Protein AF-A0A957RPP8-F1 (afdb_monomer)

pLDDT: mean 84.73, std 16.54, range [26.05, 98.12]

Secondary structure (DSSP, 8-state):
---------------B-TTSPPS--SSPPPPPSSPPPHHHHHHHHHHHHHHHHHHHHSS--EES-TTSTT-SSSEEETTEEEEEEEEETT--GGG-EEE---PPPPHHHHHHHHHS-HHHHHHHHHHHHHHHHHHHHHHHHHHHHTSTT-PPPEEEEEEEEE-TTSSEEEEEEEES--SEEEHHHHSSTTTEEEEEE--TTPSP-

Sequence (205 aa):
STPGPAGDTNTGEGSADSDVPRVWSGEEHQQPDKVPSKQLVGELGENLVRQIMTDLVGEKFRTLNDGRSNAPIDLFGDHMAIEVKAGLASNRHDSRKWRATIGEPGKAEKELLAQMTPEEKLKHNDWKREEILRRKADLADQLSAHTPDGKPVEQVTVGLIFKPDLTAVDVYVIDGYHLTLRWSQYATDEHYLDTYKVDPQWPKN

Solvent-accessible surface area (backbone atoms only — not comparable to full-atom values): 12009 Å² total; per-residue (Å²): 134,87,82,86,84,92,79,88,78,88,70,90,71,67,49,80,41,93,85,52,75,72,58,74,83,88,64,78,44,75,74,54,99,63,77,74,54,70,64,59,48,41,56,44,42,48,55,48,50,38,49,52,52,18,70,73,72,74,41,76,44,41,68,54,47,78,94,38,92,81,48,78,44,47,35,40,36,86,56,34,36,30,38,68,38,57,46,48,40,40,41,55,83,95,57,46,47,47,60,61,74,82,70,82,71,50,75,69,50,46,58,53,52,70,75,44,53,77,67,53,47,50,52,52,53,52,51,53,54,52,49,54,55,49,51,34,51,57,47,36,54,53,50,13,73,68,38,97,84,58,52,77,38,44,49,32,27,38,39,35,35,24,34,58,81,38,51,32,31,29,36,25,56,39,86,38,84,67,63,65,47,45,39,96,76,54,74,39,79,92,24,49,72,53,31,29,49,40,65,74,73,52,81,74,131

Nearest PDB structures (foldseek):
  3pyi-assembly1_B  TM=3.786E-01  e=1.091E+00  Caenorhabditis elegans
  5ize-assembly1_A  TM=3.768E-01  e=2.671E+00  Hantaan virus 76-118
  7qhs-assembly1_E  TM=3.351E-01  e=2.204E+00  Saccharomyces cerevisiae
  8p63-assembly1_E  TM=2.781E-01  e=1.940E+00  Saccharomyces cerevisiae
  8ouw-assembly1_E  TM=2.710E-01  e=3.920E+00  Caenorhabditis elegans

Structure (mmCIF, N/CA/C/O backbone):
data_AF-A0A957RPP8-F1
#
_entry.id   AF-A0A957RPP8-F1
#
loop_
_atom_site.group_PDB
_atom_site.id
_atom_site.type_symbol
_atom_site.label_atom_id
_atom_site.label_alt_id
_atom_site.label_comp_id
_atom_site.label_asym_id
_atom_site.label_entity_id
_atom_site.label_seq_id
_atom_site.pdbx_PDB_ins_code
_atom_site.Cartn_x
_atom_site.Cartn_y
_atom_site.Cartn_z
_atom_site.occupancy
_atom_site.B_iso_or_equiv
_atom_site.auth_seq_id
_atom_site.auth_comp_id
_atom_site.auth_asym_id
_atom_site.auth_atom_id
_atom_site.pdbx_PDB_model_num
ATOM 1 N N . SER A 1 1 ? -44.552 6.124 28.159 1.00 39.00 1 SER A N 1
ATOM 2 C CA . SER A 1 1 ? -44.916 6.285 26.744 1.00 39.00 1 SER A CA 1
ATOM 3 C C . SER A 1 1 ? -43.833 7.064 26.033 1.00 39.00 1 SER A C 1
ATOM 5 O O . SER A 1 1 ? -43.623 8.222 26.363 1.00 39.00 1 SER A O 1
ATOM 7 N N . THR A 1 2 ? -43.111 6.414 25.127 1.00 41.34 2 THR A N 1
ATOM 8 C CA . THR A 1 2 ? -42.353 7.045 24.030 1.00 41.34 2 THR A CA 1
ATOM 9 C C . THR A 1 2 ? -43.346 7.609 22.991 1.00 41.34 2 THR A C 1
ATOM 11 O O . THR A 1 2 ? -44.503 7.173 23.018 1.00 41.34 2 THR A O 1
ATOM 14 N N . PRO A 1 3 ? -42.972 8.578 22.123 1.00 42.09 3 PRO A N 1
ATOM 15 C CA . PRO A 1 3 ? -41.992 8.345 21.046 1.00 42.09 3 PRO A CA 1
ATOM 16 C C . PRO A 1 3 ? -41.012 9.502 20.741 1.00 42.09 3 PRO A C 1
ATOM 18 O O . PRO A 1 3 ? -41.255 10.656 21.080 1.00 42.09 3 PRO A O 1
ATOM 21 N N . GLY A 1 4 ? -39.899 9.148 20.077 1.00 35.12 4 GLY A N 1
ATOM 22 C CA . GLY A 1 4 ? -38.968 10.071 19.403 1.00 35.12 4 GLY A CA 1
ATOM 23 C C . GLY A 1 4 ? -39.554 10.693 18.122 1.00 35.12 4 GLY A C 1
ATOM 24 O O . GLY A 1 4 ? -40.757 10.565 17.881 1.00 35.12 4 GLY A O 1
ATOM 25 N N . PRO A 1 5 ? -38.731 11.364 17.289 1.00 43.00 5 PRO A N 1
ATOM 26 C CA . PRO A 1 5 ? -38.016 10.630 16.228 1.00 43.00 5 PRO A CA 1
ATOM 27 C C . PRO A 1 5 ? -36.568 11.136 15.995 1.00 43.00 5 PRO A C 1
ATOM 29 O O . PRO A 1 5 ? -36.248 12.292 16.241 1.00 43.00 5 PRO A O 1
ATOM 32 N N . ALA A 1 6 ? -35.625 10.221 15.763 1.00 38.12 6 ALA A N 1
ATOM 33 C CA . ALA A 1 6 ? -35.076 9.820 14.458 1.00 38.12 6 ALA A CA 1
ATOM 34 C C . ALA A 1 6 ? -33.976 10.752 13.921 1.00 38.12 6 ALA A C 1
ATOM 36 O O . ALA A 1 6 ? -34.214 11.893 13.537 1.00 38.12 6 ALA A O 1
ATOM 37 N N . GLY A 1 7 ? -32.775 10.186 13.850 1.00 26.05 7 GLY A N 1
ATOM 38 C CA . GLY A 1 7 ? -31.605 10.726 13.178 1.00 26.05 7 GLY A CA 1
ATOM 39 C C . GLY A 1 7 ? -30.646 9.576 12.901 1.00 26.05 7 GLY A C 1
ATOM 40 O O . GLY A 1 7 ? -29.585 9.510 13.506 1.00 26.05 7 GLY A O 1
ATOM 41 N N . ASP A 1 8 ? -31.073 8.636 12.053 1.00 31.09 8 ASP A N 1
ATOM 42 C CA . ASP A 1 8 ? -30.197 7.623 11.461 1.00 31.09 8 ASP A CA 1
ATOM 43 C C . ASP A 1 8 ? -29.205 8.330 10.532 1.00 31.09 8 ASP A C 1
ATOM 45 O O . ASP A 1 8 ? -29.509 8.639 9.376 1.00 31.09 8 ASP A O 1
ATOM 49 N N . THR A 1 9 ? -28.006 8.610 11.033 1.00 31.94 9 THR A N 1
ATOM 50 C CA . THR A 1 9 ? -26.844 8.827 10.175 1.00 31.94 9 THR A CA 1
ATOM 51 C C . THR A 1 9 ? -26.271 7.468 9.822 1.00 31.94 9 THR A C 1
ATOM 53 O O . THR A 1 9 ? -25.610 6.816 10.620 1.00 31.94 9 THR A O 1
ATOM 56 N N . ASN A 1 10 ? -26.584 7.052 8.603 1.00 35.59 10 ASN A N 1
ATOM 57 C CA . ASN A 1 10 ? -26.106 5.855 7.938 1.00 35.59 10 ASN A CA 1
ATOM 58 C C . ASN A 1 10 ? -24.604 6.013 7.614 1.00 35.59 10 ASN A C 1
ATOM 60 O O . ASN A 1 10 ? -24.242 6.423 6.511 1.00 35.59 10 ASN A O 1
ATOM 64 N N . THR A 1 11 ? -23.732 5.768 8.592 1.00 36.38 11 THR A N 1
ATOM 65 C CA . THR A 1 11 ? -22.286 5.607 8.399 1.00 36.38 11 THR A CA 1
ATOM 66 C C . THR A 1 11 ? -22.014 4.137 8.105 1.00 36.38 11 THR A C 1
ATOM 68 O O . THR A 1 11 ? -22.186 3.280 8.964 1.00 36.38 11 THR A O 1
ATOM 71 N N . GLY A 1 12 ? -21.640 3.825 6.862 1.00 38.53 12 GLY A N 1
ATOM 72 C CA . GLY A 1 12 ? -21.108 2.509 6.511 1.00 38.53 12 GLY A CA 1
ATOM 73 C C . GLY A 1 12 ? -19.761 2.330 7.203 1.00 38.53 12 GLY A C 1
ATOM 74 O O . GLY A 1 12 ? -18.745 2.804 6.704 1.00 38.53 12 GLY A O 1
ATOM 75 N N . GLU A 1 13 ? -19.789 1.743 8.393 1.00 45.34 13 GLU A N 1
ATOM 76 C CA . GLU A 1 13 ? -18.633 1.493 9.246 1.00 45.34 13 GLU A CA 1
ATOM 77 C C . GLU A 1 13 ? -17.914 0.220 8.787 1.00 45.34 13 GLU A C 1
ATOM 79 O O . GLU A 1 13 ? -18.480 -0.873 8.822 1.00 45.34 13 GLU A O 1
ATOM 84 N N . GLY A 1 14 ? -16.650 0.347 8.379 1.00 48.91 14 GLY A N 1
ATOM 85 C CA . GLY A 1 14 ? -15.714 -0.770 8.427 1.00 48.91 14 GLY A CA 1
ATOM 86 C C . GLY A 1 14 ? -15.277 -0.960 9.875 1.00 48.91 14 GLY A C 1
ATOM 87 O O . GLY A 1 14 ? -14.200 -0.511 10.247 1.00 48.91 14 GLY A O 1
ATOM 88 N N . SER A 1 15 ? -16.129 -1.548 10.715 1.00 52.59 15 SER A N 1
ATOM 89 C CA . SER A 1 15 ? -15.741 -1.907 12.078 1.00 52.59 15 SER A CA 1
ATOM 90 C C . SER A 1 15 ? -14.873 -3.167 12.057 1.00 52.59 15 SER A C 1
ATOM 92 O O . SER A 1 15 ? -15.137 -4.108 11.301 1.00 52.59 15 SER A O 1
ATOM 94 N N . ALA A 1 16 ? -13.820 -3.181 12.880 1.00 55.69 16 ALA A N 1
ATOM 95 C CA . ALA A 1 16 ? -13.136 -4.418 13.238 1.00 55.69 16 ALA A CA 1
ATOM 96 C C . ALA A 1 16 ? -14.170 -5.314 13.932 1.00 55.69 16 ALA A C 1
ATOM 98 O O . ALA A 1 16 ? -14.726 -4.938 14.966 1.00 55.69 16 ALA A O 1
ATOM 99 N N . ASP A 1 17 ? -14.493 -6.449 13.323 1.00 56.59 17 ASP A N 1
ATOM 100 C CA . ASP A 1 17 ? -15.479 -7.383 13.851 1.00 56.59 17 ASP A CA 1
ATOM 101 C C . ASP A 1 17 ? -14.773 -8.713 14.083 1.00 56.59 17 ASP A C 1
ATOM 103 O O . ASP A 1 17 ? -14.497 -9.452 13.136 1.00 56.59 17 ASP A O 1
ATOM 107 N N . SER A 1 18 ? -14.477 -9.007 15.354 1.00 56.09 18 SER A N 1
ATOM 108 C CA . SER A 1 18 ? -13.765 -10.218 15.780 1.00 56.09 18 SER A CA 1
ATOM 109 C C . SER A 1 18 ? -14.468 -11.521 15.381 1.00 56.09 18 SER A C 1
ATOM 111 O O . SER A 1 18 ? -13.890 -12.597 15.530 1.00 56.09 18 SER A O 1
ATOM 113 N N . ASP A 1 19 ? -15.705 -11.440 14.878 1.00 68.00 19 ASP A N 1
ATOM 114 C CA . ASP A 1 19 ? -16.483 -12.574 14.385 1.00 68.00 19 ASP A CA 1
ATOM 115 C C . ASP A 1 19 ? -16.280 -12.860 12.882 1.00 68.00 19 ASP A C 1
ATOM 117 O O . ASP A 1 19 ? -16.825 -13.841 12.361 1.00 68.00 19 ASP A O 1
ATOM 121 N N . VAL A 1 20 ? -15.507 -12.046 12.148 1.00 79.81 20 VAL A N 1
ATOM 122 C CA . VAL A 1 20 ? -15.171 -12.337 10.744 1.00 79.81 20 VAL A CA 1
ATOM 123 C C . VAL A 1 20 ? -13.924 -13.215 10.679 1.00 79.81 20 VAL A C 1
ATOM 125 O O . VAL A 1 20 ? -12.857 -12.802 11.124 1.00 79.81 20 VAL A O 1
ATOM 128 N N . PRO A 1 21 ? -14.006 -14.421 10.090 1.00 86.75 21 PRO A N 1
ATOM 129 C CA . PRO A 1 21 ? -12.834 -15.266 9.951 1.00 86.75 21 PRO A CA 1
ATOM 130 C C . PRO A 1 21 ? -11.830 -14.640 8.985 1.00 86.75 21 PRO A C 1
ATOM 132 O O . PRO A 1 21 ? -12.211 -14.083 7.949 1.00 86.75 21 PRO A O 1
ATOM 135 N N . ARG A 1 22 ? -10.548 -14.833 9.300 1.00 91.00 22 ARG A N 1
ATOM 136 C CA . ARG A 1 22 ? -9.421 -14.439 8.456 1.00 91.00 22 ARG A CA 1
ATOM 137 C C . ARG A 1 22 ? -9.628 -14.878 7.011 1.00 91.00 22 ARG A C 1
ATOM 139 O O . ARG A 1 22 ? -9.946 -16.037 6.735 1.00 91.00 22 ARG A O 1
ATOM 146 N N . VAL A 1 23 ? -9.425 -13.946 6.088 1.00 90.94 23 VAL A N 1
ATOM 147 C CA . VAL A 1 23 ? -9.585 -14.175 4.654 1.00 90.94 23 VAL A CA 1
ATOM 148 C C . VAL A 1 23 ? -8.471 -15.073 4.131 1.00 90.94 23 VAL A C 1
ATOM 150 O O . VAL A 1 23 ? -8.752 -16.015 3.400 1.00 90.94 23 VAL A O 1
ATOM 153 N N . TRP A 1 24 ? -7.216 -14.780 4.467 1.00 90.25 24 TRP A N 1
ATOM 154 C CA . TRP A 1 24 ? -6.041 -15.466 3.945 1.00 90.25 24 TRP A CA 1
ATOM 155 C C . TRP A 1 24 ? -5.589 -16.597 4.871 1.00 90.25 24 TRP A C 1
ATOM 157 O O . TRP A 1 24 ? -5.033 -16.360 5.941 1.00 90.25 24 TRP A O 1
ATOM 167 N N . SER A 1 25 ? -5.761 -17.841 4.419 1.00 84.00 25 SER A N 1
ATOM 168 C CA . SER A 1 25 ? -5.313 -19.050 5.130 1.00 84.00 25 SER A CA 1
ATOM 169 C C . SER A 1 25 ? -3.953 -19.591 4.661 1.00 84.00 25 SER A C 1
ATOM 171 O O . SER A 1 25 ? -3.491 -20.615 5.159 1.00 84.00 25 SER A O 1
ATOM 173 N N . GLY A 1 26 ? -3.314 -18.943 3.681 1.00 80.88 26 GLY A N 1
ATOM 174 C CA . GLY A 1 26 ? -2.110 -19.454 3.010 1.00 80.88 26 GLY A CA 1
ATOM 175 C C . GLY A 1 26 ? -2.389 -20.237 1.718 1.00 80.88 26 GLY A C 1
ATOM 176 O O . GLY A 1 26 ? -1.474 -20.434 0.910 1.00 80.88 26 GLY A O 1
ATOM 177 N N . GLU A 1 27 ? -3.641 -20.632 1.475 1.00 77.56 27 GLU A N 1
ATOM 178 C CA . GLU A 1 27 ? -4.047 -21.441 0.320 1.00 77.56 27 GLU A CA 1
ATOM 179 C C . GLU A 1 27 ? -4.746 -20.628 -0.784 1.00 77.56 27 GLU A C 1
ATOM 181 O O . GLU A 1 27 ? -5.156 -19.487 -0.589 1.00 77.56 27 GLU A O 1
ATOM 186 N N . GLU A 1 28 ? -4.846 -21.195 -1.994 1.00 74.31 28 GLU A N 1
ATOM 187 C CA . GLU A 1 28 ? -5.574 -20.533 -3.086 1.00 74.31 28 GLU A CA 1
ATOM 188 C C . GLU A 1 28 ? -7.076 -20.547 -2.826 1.00 74.31 28 GLU A C 1
ATOM 190 O O . GLU A 1 28 ? -7.666 -21.614 -2.665 1.00 74.31 28 GLU A O 1
ATOM 195 N N . HIS A 1 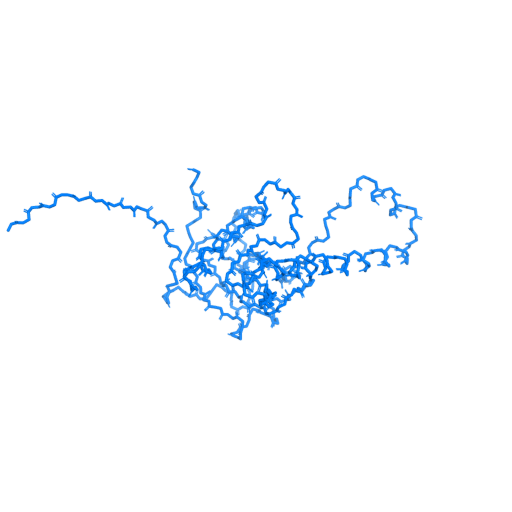29 ? -7.717 -19.382 -2.890 1.00 77.19 29 HIS A N 1
ATOM 196 C CA . HIS A 1 29 ? -9.172 -19.328 -2.955 1.00 77.19 29 HIS A CA 1
ATOM 197 C C . HIS A 1 29 ? -9.643 -19.575 -4.387 1.00 77.19 29 HIS A C 1
ATOM 199 O O . HIS A 1 29 ? -8.987 -19.168 -5.350 1.00 77.19 29 HIS A O 1
ATOM 205 N N . GLN A 1 30 ? -10.815 -20.200 -4.531 1.00 77.31 30 GLN A N 1
ATOM 206 C CA . GLN A 1 30 ? -11.457 -20.333 -5.837 1.00 77.31 30 GLN A CA 1
ATOM 207 C C . GLN A 1 30 ? -11.599 -18.964 -6.511 1.00 77.31 30 GLN A C 1
ATOM 209 O O . GLN A 1 30 ? -11.899 -17.954 -5.867 1.00 77.31 30 GLN A O 1
ATOM 214 N N . GLN A 1 31 ? -11.366 -18.939 -7.824 1.00 75.81 31 GLN A N 1
ATOM 215 C CA . GLN A 1 31 ? -11.605 -17.742 -8.620 1.00 75.81 31 GLN A CA 1
ATOM 216 C C . GLN A 1 31 ? -13.103 -17.415 -8.597 1.00 75.81 31 GLN A C 1
ATOM 218 O O . GLN A 1 31 ? -13.912 -18.323 -8.789 1.00 75.81 31 GLN A O 1
ATOM 223 N N . PRO A 1 32 ? -13.483 -16.147 -8.390 1.00 78.06 32 PRO A N 1
ATOM 224 C CA . PRO A 1 32 ? -14.871 -15.737 -8.512 1.00 78.06 32 PRO A CA 1
ATOM 225 C C . PRO A 1 32 ? -15.289 -15.745 -9.989 1.00 78.06 32 PRO A C 1
ATOM 227 O O . PRO A 1 32 ? -14.455 -15.547 -10.877 1.00 78.06 32 PRO A O 1
ATOM 230 N N . ASP A 1 33 ? -16.591 -15.869 -10.254 1.00 76.44 33 ASP A N 1
ATOM 231 C CA . ASP A 1 33 ? -17.149 -15.771 -11.614 1.00 76.44 33 ASP A CA 1
ATOM 232 C C . ASP A 1 33 ? -16.826 -14.425 -12.284 1.00 76.44 33 ASP A C 1
ATOM 234 O O . ASP A 1 33 ? -16.680 -14.325 -13.504 1.00 76.44 33 ASP A O 1
ATOM 238 N N . LYS A 1 34 ? -16.688 -13.371 -11.471 1.00 81.50 34 LYS A N 1
ATOM 239 C CA . LYS A 1 34 ? -16.276 -12.037 -11.897 1.00 81.50 34 LYS A CA 1
ATOM 240 C C . LYS A 1 34 ? -15.152 -11.537 -11.003 1.00 81.50 34 LYS A C 1
ATOM 242 O O . LYS A 1 34 ? -15.349 -11.321 -9.813 1.00 81.50 34 LYS A O 1
ATOM 247 N N . VAL A 1 35 ? -13.987 -11.303 -11.599 1.00 84.62 35 VAL A N 1
ATOM 248 C CA . VAL A 1 35 ? -12.832 -10.736 -10.897 1.00 84.62 35 VAL A CA 1
ATOM 249 C C . VAL A 1 35 ? -12.995 -9.212 -10.805 1.00 84.62 35 VAL A C 1
ATOM 251 O O . VAL A 1 35 ? -13.165 -8.564 -11.845 1.00 84.62 35 VAL A O 1
ATOM 254 N N . PRO A 1 36 ? -12.947 -8.618 -9.599 1.00 86.75 36 PRO A N 1
ATOM 255 C CA . PRO A 1 36 ? -12.932 -7.168 -9.434 1.00 86.75 36 PRO A CA 1
ATOM 256 C C . PRO A 1 36 ? -11.775 -6.501 -10.188 1.00 86.75 36 PRO A C 1
ATOM 258 O O . PRO A 1 36 ? -10.699 -7.079 -10.357 1.00 86.75 36 PRO A O 1
ATOM 261 N N . SER A 1 37 ? -11.974 -5.260 -10.640 1.00 88.81 37 SER A N 1
ATOM 262 C CA . SER A 1 37 ? -10.896 -4.519 -11.301 1.00 88.81 37 SER A CA 1
ATOM 263 C C . SER A 1 37 ? -9.799 -4.142 -10.297 1.00 88.81 37 SER A C 1
ATOM 265 O O . SER A 1 37 ? -10.075 -3.874 -9.129 1.00 88.81 37 SER A O 1
ATOM 267 N N . LYS A 1 38 ? -8.541 -4.074 -10.752 1.00 86.81 38 LYS A N 1
ATOM 268 C CA . LYS A 1 38 ? -7.417 -3.650 -9.895 1.00 86.81 38 LYS A CA 1
ATOM 269 C C . LYS A 1 38 ? -7.589 -2.231 -9.359 1.00 86.81 38 LYS A C 1
ATOM 271 O O . LYS A 1 38 ? -7.171 -1.963 -8.243 1.00 86.81 38 LYS A O 1
ATOM 276 N N . GLN A 1 39 ? -8.183 -1.353 -10.165 1.00 86.75 39 GLN A N 1
ATOM 277 C CA . GLN A 1 39 ? -8.447 0.025 -9.775 1.00 8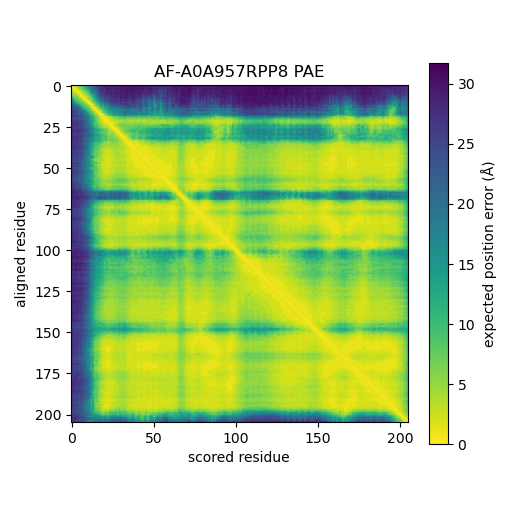6.75 39 GLN A CA 1
ATOM 278 C C . GLN A 1 39 ? -9.452 0.076 -8.622 1.00 86.75 39 GLN A C 1
ATOM 280 O O . GLN A 1 39 ? -9.144 0.664 -7.596 1.00 86.75 39 GLN A O 1
ATOM 285 N N . LEU A 1 40 ? -10.574 -0.645 -8.742 1.00 88.94 40 LEU A N 1
ATOM 286 C CA . LEU A 1 40 ? -11.571 -0.750 -7.673 1.00 88.94 40 LEU A CA 1
ATOM 287 C C . LEU A 1 40 ? -10.955 -1.288 -6.375 1.00 88.94 40 LEU A C 1
ATOM 289 O O . LEU A 1 40 ? -11.166 -0.722 -5.312 1.00 88.94 40 LEU A O 1
ATOM 293 N N . VAL A 1 41 ? -10.170 -2.367 -6.459 1.00 91.50 41 VAL A N 1
ATOM 294 C CA . VAL A 1 41 ? -9.516 -2.973 -5.285 1.00 91.50 41 VAL A CA 1
ATOM 295 C C . VAL A 1 41 ? -8.512 -2.010 -4.635 1.00 91.50 41 VAL A C 1
ATOM 297 O O . VAL A 1 41 ? -8.404 -1.975 -3.412 1.00 91.50 41 VAL A O 1
ATOM 300 N N . GLY A 1 42 ? -7.794 -1.219 -5.438 1.00 90.12 42 GLY A N 1
ATOM 301 C CA . GLY A 1 42 ? -6.880 -0.185 -4.948 1.00 90.12 42 GLY A CA 1
ATOM 302 C C . GLY A 1 42 ? -7.607 0.965 -4.250 1.00 90.12 42 GLY A C 1
ATOM 303 O O . GLY A 1 42 ? -7.277 1.281 -3.113 1.00 90.12 42 GLY A O 1
ATOM 304 N N . GLU A 1 43 ? -8.627 1.537 -4.895 1.00 89.31 43 GLU A N 1
ATOM 305 C CA . GLU A 1 43 ? -9.436 2.640 -4.352 1.00 89.31 43 GLU A CA 1
ATOM 306 C C . GLU A 1 43 ? -10.156 2.235 -3.058 1.00 89.31 43 GLU A C 1
ATOM 308 O O . GLU A 1 43 ? -10.178 2.990 -2.085 1.00 89.31 43 GLU A O 1
ATOM 313 N N . LEU A 1 44 ? -10.712 1.023 -3.022 1.00 91.69 44 LEU A N 1
ATOM 314 C CA . LEU A 1 44 ? -11.341 0.460 -1.831 1.00 91.69 44 LEU A CA 1
ATOM 315 C C . LEU A 1 44 ? -10.326 0.286 -0.695 1.00 91.69 44 LEU A C 1
ATOM 317 O O . LEU A 1 44 ? -10.607 0.656 0.443 1.00 91.69 44 LEU A O 1
ATOM 321 N N . GLY A 1 45 ? -9.132 -0.226 -1.013 1.00 93.50 45 GLY A N 1
ATOM 322 C CA . GLY A 1 45 ? -8.040 -0.384 -0.058 1.00 93.50 45 GLY A CA 1
ATOM 323 C C . GLY A 1 45 ? -7.571 0.941 0.542 1.00 93.50 45 GLY A C 1
ATOM 324 O O . GLY A 1 45 ? -7.497 1.049 1.761 1.00 93.50 45 GLY A O 1
ATOM 325 N N . GLU A 1 46 ? -7.292 1.958 -0.280 1.00 93.25 46 GLU A N 1
ATOM 326 C CA . GLU A 1 46 ? -6.828 3.270 0.205 1.00 93.25 46 GLU A CA 1
ATOM 327 C C . GLU A 1 46 ? -7.858 3.921 1.131 1.00 93.25 46 GLU A C 1
ATOM 329 O O . GLU A 1 46 ? -7.525 4.371 2.230 1.00 93.25 46 GLU A O 1
ATOM 334 N N . ASN A 1 47 ? -9.128 3.927 0.720 1.00 92.25 47 ASN A N 1
ATOM 335 C CA . ASN A 1 47 ? -10.184 4.531 1.518 1.00 92.25 47 ASN A CA 1
ATOM 336 C C . ASN A 1 47 ? -10.401 3.785 2.845 1.00 92.25 47 ASN A C 1
ATOM 338 O O . ASN A 1 47 ? -10.587 4.439 3.874 1.00 92.25 47 ASN A O 1
ATOM 342 N N . LEU A 1 48 ? -10.356 2.447 2.836 1.00 93.81 48 LEU A N 1
ATOM 343 C CA . LEU A 1 48 ? -10.507 1.641 4.045 1.00 93.81 48 LEU A CA 1
ATOM 344 C C . LEU A 1 48 ? -9.340 1.863 5.014 1.00 93.81 48 LEU A C 1
ATOM 346 O O . LEU A 1 48 ? -9.577 2.102 6.193 1.00 93.81 48 LEU A O 1
ATOM 350 N N . VAL A 1 49 ? -8.092 1.851 4.532 1.00 95.75 49 VAL A N 1
ATOM 351 C CA . VAL A 1 49 ? -6.920 2.123 5.384 1.00 95.75 49 VAL A CA 1
ATOM 352 C C . VAL A 1 49 ? -7.007 3.517 5.988 1.00 95.75 49 VAL A C 1
ATOM 354 O O . VAL A 1 49 ? -6.765 3.676 7.179 1.00 95.75 49 VAL A O 1
ATOM 357 N N . ARG A 1 50 ? -7.414 4.528 5.211 1.00 94.81 50 ARG A N 1
ATOM 358 C CA . ARG A 1 50 ? -7.617 5.882 5.740 1.00 94.81 50 ARG A CA 1
ATOM 359 C C . ARG A 1 50 ? -8.602 5.893 6.910 1.00 94.81 50 ARG A C 1
ATOM 361 O O . ARG A 1 50 ? -8.338 6.576 7.896 1.00 94.81 50 ARG A O 1
ATOM 368 N N . GLN A 1 51 ? -9.718 5.171 6.796 1.00 93.50 51 GLN A N 1
ATOM 369 C CA . GLN A 1 51 ? -10.705 5.055 7.870 1.00 93.50 51 GLN A CA 1
ATOM 370 C C . GLN A 1 51 ? -10.128 4.315 9.079 1.00 93.50 51 GLN A C 1
ATOM 372 O O . GLN A 1 51 ? -10.074 4.899 10.153 1.00 93.50 51 GLN A O 1
ATOM 377 N N . ILE A 1 52 ? -9.621 3.094 8.884 1.00 94.12 52 ILE A N 1
ATOM 378 C CA . ILE A 1 52 ? -9.064 2.252 9.953 1.00 94.12 52 ILE A CA 1
ATOM 379 C C . ILE A 1 52 ? -7.995 3.007 10.739 1.00 94.12 52 ILE A C 1
ATOM 381 O O . ILE A 1 52 ? -8.060 3.075 11.960 1.00 94.12 52 ILE A O 1
ATOM 385 N N . MET A 1 53 ? -7.028 3.615 10.048 1.00 95.00 53 MET A N 1
ATOM 386 C CA . MET A 1 53 ? -5.949 4.338 10.717 1.00 95.00 53 MET A CA 1
ATOM 387 C C . MET A 1 53 ? -6.484 5.565 11.457 1.00 95.00 53 MET A C 1
ATOM 389 O O . MET A 1 53 ? -6.100 5.787 12.598 1.00 95.00 53 MET A O 1
ATOM 393 N N . THR A 1 54 ? -7.427 6.310 10.865 1.00 94.12 54 THR A N 1
ATOM 394 C CA . THR A 1 54 ? -8.067 7.448 11.547 1.00 94.12 54 THR A CA 1
ATOM 395 C C . THR A 1 54 ? -8.784 7.021 12.825 1.00 94.12 54 THR A C 1
ATOM 397 O O . THR A 1 54 ? -8.651 7.687 13.850 1.00 94.12 54 THR A O 1
ATOM 400 N N . ASP A 1 55 ? -9.517 5.911 12.775 1.00 92.56 55 ASP A N 1
ATOM 401 C CA . ASP A 1 55 ? -10.271 5.392 13.915 1.00 92.56 55 ASP A CA 1
ATOM 402 C C . ASP A 1 55 ? -9.334 4.843 15.006 1.00 92.56 55 ASP A C 1
ATOM 404 O O . ASP A 1 55 ? -9.602 5.028 16.193 1.00 92.56 55 ASP A O 1
ATOM 408 N N . LEU A 1 56 ? -8.208 4.227 14.623 1.00 92.56 56 LEU A N 1
ATOM 409 C CA . LEU A 1 56 ? -7.216 3.675 15.552 1.00 92.56 56 LEU A CA 1
ATOM 410 C C . LEU A 1 56 ? -6.460 4.745 16.342 1.00 92.56 56 LEU A C 1
ATOM 412 O O . LEU A 1 56 ? -6.248 4.575 17.542 1.00 92.56 56 LEU A O 1
ATOM 416 N N . VAL A 1 57 ? -6.034 5.826 15.685 1.00 92.81 57 VAL A N 1
ATOM 417 C CA . VAL A 1 57 ? -5.184 6.849 16.324 1.00 92.81 57 VAL A CA 1
ATOM 418 C C . VAL A 1 57 ? -5.951 8.097 16.759 1.00 92.81 57 VAL A C 1
ATOM 420 O O . VAL A 1 57 ? -5.433 8.921 17.506 1.00 92.81 57 VAL A O 1
ATOM 423 N N . GLY A 1 58 ? -7.196 8.262 16.305 1.00 91.62 58 GLY A N 1
ATOM 424 C CA . GLY A 1 58 ? -8.015 9.443 16.585 1.00 91.62 58 GLY A CA 1
ATOM 425 C C . GLY A 1 58 ? -7.622 10.697 15.791 1.00 91.62 58 GLY A C 1
ATOM 426 O O . GLY A 1 58 ? -8.234 11.752 15.975 1.00 91.62 58 GLY A O 1
ATOM 427 N N . GLU A 1 59 ? -6.645 10.603 14.884 1.00 90.56 59 GLU A N 1
ATOM 428 C CA . GLU A 1 59 ? -6.233 11.679 13.982 1.00 90.56 59 GLU A CA 1
ATOM 429 C C . GLU A 1 59 ? -6.593 11.382 12.526 1.00 90.56 59 GLU A C 1
ATOM 431 O O . GLU A 1 59 ? -6.459 10.267 12.036 1.00 90.56 59 GLU A O 1
ATOM 436 N N . LYS A 1 60 ? -7.021 12.408 11.785 1.00 92.75 60 LYS A N 1
ATOM 437 C CA . LYS A 1 60 ? -7.446 12.231 10.391 1.00 92.75 60 LYS A CA 1
ATOM 438 C C . LYS A 1 60 ? -6.269 11.967 9.460 1.00 92.75 60 LYS A C 1
ATOM 440 O O . LYS A 1 60 ? -5.474 12.873 9.206 1.00 92.75 60 LYS A O 1
ATOM 445 N N . PHE A 1 61 ? -6.286 10.806 8.816 1.00 93.69 61 PHE A N 1
ATOM 446 C CA . PHE A 1 61 ? -5.444 10.517 7.661 1.00 93.69 61 PHE A CA 1
ATOM 447 C C . PHE A 1 61 ? -5.983 11.196 6.401 1.00 93.69 61 PHE A C 1
ATOM 449 O O . PHE A 1 61 ? -7.192 11.239 6.152 1.00 93.69 61 PHE A O 1
ATOM 456 N N . ARG A 1 62 ? -5.079 11.729 5.578 1.00 91.56 62 ARG A N 1
ATOM 457 C CA . ARG A 1 62 ? -5.402 12.399 4.310 1.00 91.56 62 ARG A CA 1
ATOM 458 C C . ARG A 1 62 ? -4.691 11.718 3.155 1.00 91.56 62 ARG A C 1
ATOM 460 O O . ARG A 1 62 ? -3.578 11.235 3.331 1.00 91.56 62 ARG A O 1
ATOM 467 N N . THR A 1 63 ? -5.321 11.726 1.982 1.00 90.31 63 THR A N 1
ATOM 468 C CA . THR A 1 63 ? -4.647 11.313 0.748 1.00 90.31 63 THR A CA 1
ATOM 469 C C . THR A 1 63 ? -3.671 12.398 0.309 1.00 90.31 63 THR A C 1
ATOM 471 O O . THR A 1 63 ? -3.958 13.593 0.418 1.00 90.31 63 THR A O 1
ATOM 474 N N . LEU A 1 64 ? -2.502 11.992 -0.178 1.00 86.06 64 LEU A N 1
ATOM 475 C CA . LEU A 1 64 ? -1.525 12.900 -0.785 1.00 86.06 64 LEU A CA 1
ATOM 476 C C . LEU A 1 64 ? -1.745 13.056 -2.297 1.00 86.06 64 LEU A C 1
ATOM 478 O O . LEU A 1 64 ? -1.088 13.882 -2.933 1.00 86.06 64 LEU A O 1
ATOM 482 N N . ASN A 1 65 ? -2.691 12.304 -2.870 1.00 76.56 65 ASN A N 1
ATOM 483 C CA . ASN A 1 65 ? -3.061 12.369 -4.283 1.00 76.56 65 ASN A CA 1
ATOM 484 C C . ASN A 1 65 ? -4.080 13.488 -4.608 1.00 76.56 65 ASN A C 1
ATOM 486 O O . ASN A 1 65 ? -4.441 13.665 -5.775 1.00 76.56 65 ASN A O 1
ATOM 490 N N . ASP A 1 66 ? -4.509 14.294 -3.626 1.00 61.56 66 ASP A N 1
ATOM 491 C CA . ASP A 1 66 ? -5.446 15.409 -3.836 1.00 61.56 66 ASP A CA 1
ATOM 492 C C . ASP A 1 66 ? -4.812 16.530 -4.688 1.00 61.56 66 ASP A C 1
ATOM 494 O O . ASP A 1 66 ? -4.058 17.383 -4.218 1.00 61.56 66 ASP A O 1
ATOM 498 N N . GLY A 1 67 ? -5.123 16.533 -5.989 1.00 51.06 67 GLY A N 1
ATOM 499 C CA . GLY A 1 67 ? -4.726 17.580 -6.939 1.00 51.06 67 GLY A CA 1
ATOM 500 C C . GLY A 1 67 ? -3.396 17.352 -7.670 1.00 51.06 67 GLY A C 1
ATOM 501 O O . GLY A 1 67 ? -3.038 18.152 -8.538 1.00 51.06 67 GLY A O 1
ATOM 502 N N . ARG A 1 68 ? -2.677 16.255 -7.390 1.00 53.06 68 ARG A N 1
ATOM 503 C CA . ARG A 1 68 ? -1.521 15.798 -8.181 1.00 53.06 68 ARG A CA 1
ATOM 504 C C . ARG A 1 68 ? -1.645 14.304 -8.464 1.00 53.06 68 ARG A C 1
ATOM 506 O O . ARG A 1 68 ? -1.553 13.486 -7.562 1.00 53.06 68 ARG A O 1
ATOM 513 N N . SER A 1 69 ? -1.783 13.948 -9.740 1.00 57.97 69 SER A N 1
ATOM 514 C CA . SER A 1 69 ? -1.602 12.563 -10.184 1.00 57.97 69 SER A CA 1
ATOM 515 C C . SER A 1 69 ? -0.179 12.102 -9.835 1.00 57.97 69 SER A C 1
ATOM 517 O O . SER A 1 69 ? 0.788 12.736 -10.266 1.00 57.97 69 SER A O 1
ATOM 519 N N . ASN A 1 70 ? -0.064 10.972 -9.127 1.00 67.25 70 ASN A N 1
ATOM 520 C CA . ASN A 1 70 ? 1.176 10.230 -8.841 1.00 67.25 70 ASN A CA 1
ATOM 521 C C . ASN A 1 70 ? 2.004 10.720 -7.638 1.00 67.25 70 ASN A C 1
ATOM 523 O O . ASN A 1 70 ? 3.237 10.812 -7.743 1.00 67.25 70 ASN A O 1
ATOM 527 N N . ALA A 1 71 ? 1.370 11.010 -6.496 1.00 83.06 71 ALA A N 1
ATOM 528 C CA . ALA A 1 71 ? 2.129 11.135 -5.256 1.00 83.06 71 ALA A CA 1
ATOM 529 C C . ALA A 1 71 ? 2.898 9.819 -4.983 1.00 83.06 71 ALA A C 1
ATOM 531 O O . ALA A 1 71 ? 2.371 8.735 -5.229 1.00 83.06 71 ALA A O 1
ATOM 532 N N . PRO A 1 72 ? 4.166 9.875 -4.530 1.00 85.94 72 PRO A N 1
ATOM 533 C CA . PRO A 1 72 ? 4.927 8.675 -4.181 1.00 85.94 72 PRO A CA 1
ATOM 534 C C . PRO A 1 72 ? 4.357 7.864 -3.012 1.00 85.94 72 PRO A C 1
ATOM 536 O O . PRO A 1 72 ? 4.765 6.719 -2.854 1.00 85.94 72 PRO A O 1
ATOM 539 N N . ILE A 1 73 ? 3.507 8.462 -2.177 1.00 90.38 73 ILE A N 1
ATOM 540 C CA . ILE A 1 73 ? 2.926 7.903 -0.949 1.00 90.38 73 ILE A CA 1
ATOM 541 C C . ILE A 1 73 ? 1.421 8.169 -1.008 1.00 90.38 73 ILE A C 1
ATOM 543 O O . ILE A 1 73 ? 1.024 9.234 -1.486 1.00 90.38 73 ILE A O 1
ATOM 547 N N . ASP A 1 74 ? 0.611 7.231 -0.523 1.00 92.81 74 ASP A N 1
ATOM 548 C CA . ASP A 1 74 ? -0.846 7.306 -0.638 1.00 92.81 74 ASP A CA 1
ATOM 549 C C . ASP A 1 74 ? -1.458 8.175 0.467 1.00 92.81 74 ASP A C 1
ATOM 551 O O . ASP A 1 74 ? -2.188 9.123 0.170 1.00 92.81 74 ASP A O 1
ATOM 555 N N . LEU A 1 75 ? -1.130 7.902 1.737 1.00 94.75 75 LEU A N 1
ATOM 556 C CA . LEU A 1 75 ? -1.754 8.557 2.892 1.00 94.75 75 LEU A CA 1
ATOM 557 C C . LEU A 1 75 ? -0.735 9.173 3.861 1.00 94.75 75 LEU A C 1
ATOM 559 O O . LEU A 1 75 ? 0.399 8.709 3.981 1.00 94.75 75 LEU A O 1
ATOM 563 N N . PHE A 1 76 ? -1.174 10.195 4.598 1.00 94.12 76 PHE A N 1
ATOM 564 C CA . PHE A 1 76 ? -0.413 10.822 5.681 1.00 94.12 76 PHE A CA 1
ATOM 565 C C . PHE A 1 76 ? -1.312 11.249 6.853 1.00 94.12 76 PHE A C 1
ATOM 567 O O . PHE A 1 76 ? -2.388 11.816 6.632 1.00 94.12 76 PHE A O 1
ATOM 574 N N . GLY A 1 77 ? -0.856 11.013 8.083 1.00 93.38 77 GLY A N 1
ATOM 575 C CA . GLY A 1 77 ? -1.515 11.386 9.344 1.00 93.38 77 GLY A CA 1
ATOM 576 C C . GLY A 1 77 ? -0.753 10.818 10.546 1.00 93.38 77 GLY A C 1
ATOM 577 O O . GLY A 1 77 ? -0.006 9.867 10.356 1.00 93.38 77 GLY A O 1
ATOM 578 N N . ASP A 1 78 ? -0.890 11.407 11.741 1.00 92.31 78 ASP A N 1
ATOM 579 C CA . ASP A 1 78 ? -0.271 10.928 12.998 1.00 92.31 78 ASP A CA 1
ATOM 580 C C . ASP A 1 78 ? 1.192 10.462 12.857 1.00 92.31 78 ASP A C 1
ATOM 582 O O . ASP A 1 78 ? 1.547 9.327 13.150 1.00 92.31 78 ASP A O 1
ATOM 586 N N . HIS A 1 79 ? 2.049 11.319 12.292 1.00 93.44 79 HIS A N 1
ATOM 587 C CA . HIS A 1 79 ? 3.461 11.000 12.025 1.00 93.44 79 HIS A CA 1
ATOM 588 C C . HIS A 1 79 ? 3.712 9.741 11.181 1.00 93.44 79 HIS A C 1
ATOM 590 O O . HIS A 1 79 ? 4.839 9.269 11.129 1.00 93.44 79 HIS A O 1
ATOM 596 N N . MET A 1 80 ? 2.723 9.236 10.450 1.00 95.38 80 MET A N 1
ATOM 597 C CA . MET A 1 80 ? 2.862 8.098 9.549 1.00 95.38 80 MET A CA 1
ATOM 598 C C . MET A 1 80 ? 2.660 8.525 8.100 1.00 95.38 80 MET A C 1
ATOM 600 O O . MET A 1 80 ? 1.695 9.205 7.743 1.00 95.38 80 MET A O 1
ATOM 604 N N . ALA A 1 81 ? 3.563 8.068 7.243 1.00 95.88 81 ALA A N 1
ATOM 605 C CA . ALA A 1 81 ? 3.431 8.102 5.800 1.00 95.88 81 ALA A CA 1
ATOM 606 C C . ALA A 1 81 ? 3.186 6.677 5.296 1.00 95.88 81 ALA A C 1
ATOM 608 O O . ALA A 1 81 ? 4.024 5.790 5.468 1.00 95.88 81 ALA A O 1
ATOM 609 N N . ILE A 1 82 ? 2.014 6.456 4.700 1.00 96.88 82 ILE A N 1
ATOM 610 C CA . ILE A 1 82 ? 1.500 5.118 4.415 1.00 96.88 82 ILE A CA 1
ATOM 611 C C . ILE A 1 82 ? 1.436 4.868 2.910 1.00 96.88 82 ILE A C 1
ATOM 613 O O . ILE A 1 82 ? 0.804 5.609 2.156 1.00 96.88 82 ILE A O 1
ATOM 617 N N . GLU A 1 83 ? 2.042 3.760 2.494 1.00 95.94 83 GLU A N 1
ATOM 618 C CA . GLU A 1 83 ? 1.795 3.108 1.212 1.00 95.94 83 GLU A CA 1
ATOM 619 C C . GLU A 1 83 ? 0.727 2.027 1.376 1.00 95.94 83 GLU A C 1
ATOM 621 O O . GLU A 1 83 ? 0.885 1.113 2.185 1.00 95.94 83 GLU A O 1
ATOM 626 N N . VAL A 1 84 ? -0.306 2.050 0.544 1.00 95.75 84 VAL A N 1
ATOM 627 C CA . VAL A 1 84 ? -1.379 1.060 0.548 1.00 95.75 84 VAL A CA 1
ATOM 628 C C . VAL A 1 84 ? -1.176 0.055 -0.586 1.00 95.75 84 VAL A C 1
ATOM 630 O O . VAL A 1 84 ? -0.916 0.401 -1.740 1.00 95.75 84 VAL A O 1
ATOM 633 N N . LYS A 1 85 ? -1.283 -1.243 -0.280 1.00 95.31 85 LYS A N 1
ATOM 634 C CA . LYS A 1 85 ? -1.160 -2.313 -1.282 1.00 95.31 85 LYS A CA 1
ATOM 635 C C . LYS A 1 85 ? -2.249 -3.353 -1.139 1.00 95.31 85 LYS A C 1
ATOM 637 O O . LYS A 1 85 ? -2.205 -4.185 -0.245 1.00 95.31 85 LYS A O 1
ATOM 642 N N . ALA A 1 86 ? -3.163 -3.386 -2.098 1.00 94.94 86 ALA A N 1
ATOM 643 C CA . ALA A 1 86 ? -4.263 -4.337 -2.105 1.00 94.94 86 ALA A CA 1
ATOM 644 C C . ALA A 1 86 ? -4.062 -5.494 -3.100 1.00 94.94 86 ALA A C 1
ATOM 646 O O . ALA A 1 86 ? -3.458 -5.344 -4.167 1.00 94.94 86 ALA A O 1
ATOM 647 N N . GLY A 1 87 ? -4.597 -6.663 -2.754 1.00 94.38 87 GLY A N 1
ATOM 648 C CA . GLY A 1 87 ? -4.711 -7.824 -3.633 1.00 94.38 87 GLY A CA 1
ATOM 649 C C . GLY A 1 87 ? -5.903 -8.707 -3.263 1.00 94.38 87 GLY A C 1
ATOM 650 O O . GLY A 1 87 ? -6.589 -8.440 -2.283 1.00 94.38 87 GLY A O 1
ATOM 651 N N . LEU A 1 88 ? -6.157 -9.748 -4.059 1.00 94.25 88 LEU A N 1
ATOM 652 C CA . LEU A 1 88 ? -7.286 -10.670 -3.878 1.00 94.25 88 LEU A CA 1
ATOM 653 C C . LEU A 1 88 ? -6.793 -12.038 -3.405 1.00 94.25 88 LEU A C 1
ATOM 655 O O . LEU A 1 88 ? -5.840 -12.563 -3.974 1.00 94.25 88 LEU A O 1
ATOM 659 N N . ALA A 1 89 ? -7.470 -12.668 -2.449 1.00 94.06 89 ALA A N 1
ATOM 660 C CA . ALA A 1 89 ? -7.133 -14.010 -1.961 1.00 94.06 89 ALA A CA 1
ATOM 661 C C . ALA A 1 89 ? -7.185 -15.093 -3.060 1.00 94.06 89 ALA A C 1
ATOM 663 O O . ALA A 1 89 ? -6.520 -16.124 -2.964 1.00 94.06 89 ALA A O 1
ATOM 664 N N . SER A 1 90 ? -7.920 -14.839 -4.148 1.00 91.94 90 SER A N 1
ATOM 665 C CA . SER A 1 90 ? -7.908 -15.671 -5.357 1.00 91.94 90 SER A CA 1
ATOM 666 C C . SER A 1 90 ? -6.684 -15.431 -6.251 1.00 91.94 90 SER A C 1
ATOM 668 O O . SER A 1 90 ? -6.599 -15.987 -7.342 1.00 91.94 90 SER A O 1
ATOM 670 N N . ASN A 1 91 ? -5.713 -14.601 -5.862 1.00 91.12 91 ASN A N 1
ATOM 671 C CA . ASN A 1 91 ? -4.501 -14.411 -6.650 1.00 91.12 91 ASN A CA 1
ATOM 672 C C . ASN A 1 91 ? -3.756 -15.744 -6.824 1.00 91.12 91 ASN A C 1
ATOM 674 O O . ASN A 1 91 ? -3.450 -16.460 -5.862 1.00 91.12 91 ASN A O 1
ATOM 678 N N . ARG A 1 92 ? -3.382 -16.023 -8.079 1.00 88.75 92 ARG A N 1
ATOM 679 C CA . ARG A 1 92 ? -2.508 -17.146 -8.430 1.00 88.75 92 ARG A CA 1
ATOM 680 C C . ARG A 1 92 ? -1.209 -17.071 -7.640 1.00 88.75 92 ARG A C 1
ATOM 682 O O . ARG A 1 92 ? -0.731 -15.980 -7.328 1.00 88.75 92 ARG A O 1
ATOM 689 N N . HIS A 1 93 ? -0.611 -18.227 -7.375 1.00 87.81 93 HIS A N 1
ATOM 690 C CA . HIS A 1 93 ? 0.594 -18.363 -6.552 1.00 87.81 93 HIS A CA 1
ATOM 691 C C . HIS A 1 93 ? 1.717 -17.348 -6.874 1.00 87.81 93 HIS A C 1
ATOM 693 O O . HIS A 1 93 ? 2.290 -16.740 -5.973 1.00 87.81 93 HIS A O 1
ATOM 699 N N . ASP A 1 94 ? 2.005 -17.093 -8.152 1.00 88.12 94 ASP A N 1
ATOM 700 C CA . ASP A 1 94 ? 3.051 -16.157 -8.606 1.00 88.12 94 ASP A CA 1
ATOM 701 C C . ASP A 1 94 ? 2.748 -14.663 -8.345 1.00 88.12 94 ASP A C 1
ATOM 703 O O . ASP A 1 94 ? 3.651 -13.808 -8.357 1.00 88.12 94 ASP A O 1
ATOM 707 N N . SER A 1 95 ? 1.473 -14.373 -8.094 1.00 89.56 95 SER A N 1
ATOM 708 C CA . SER A 1 95 ? 0.869 -13.056 -7.920 1.00 89.56 95 SER A CA 1
ATOM 709 C C . SER A 1 95 ? 0.533 -12.744 -6.456 1.00 89.56 95 SER A C 1
ATOM 711 O O . SER A 1 95 ? 0.093 -11.634 -6.166 1.00 89.56 95 SER A O 1
ATOM 713 N N . ARG A 1 96 ? 0.802 -13.670 -5.523 1.00 92.88 96 ARG A N 1
ATOM 714 C CA . ARG A 1 96 ? 0.652 -13.505 -4.061 1.00 92.88 96 ARG A CA 1
ATOM 715 C C . ARG A 1 96 ? 1.785 -12.683 -3.452 1.00 92.88 96 ARG A C 1
ATOM 717 O O . ARG A 1 96 ? 2.590 -13.146 -2.640 1.00 92.88 96 ARG A O 1
ATOM 724 N N . LYS A 1 97 ? 1.906 -11.460 -3.945 1.00 95.12 97 LYS A N 1
ATOM 725 C CA . LYS A 1 97 ? 2.887 -10.486 -3.497 1.00 95.12 97 LYS A CA 1
ATOM 726 C C . LYS A 1 97 ? 2.344 -9.089 -3.711 1.00 95.12 97 LYS A C 1
ATOM 728 O O . LYS A 1 97 ? 1.831 -8.775 -4.787 1.00 95.12 97 LYS A O 1
ATOM 733 N N . TRP A 1 98 ? 2.537 -8.234 -2.727 1.00 95.06 98 TRP A N 1
ATOM 734 C CA . TRP A 1 98 ? 2.403 -6.803 -2.917 1.00 95.06 98 TRP A CA 1
ATOM 735 C C . TRP A 1 98 ? 3.689 -6.286 -3.551 1.00 95.06 98 TRP A C 1
ATOM 737 O O . TRP A 1 98 ? 4.782 -6.649 -3.124 1.00 95.06 98 TRP A O 1
ATOM 747 N N . ARG A 1 99 ? 3.586 -5.486 -4.612 1.00 90.44 99 ARG A N 1
ATOM 748 C CA . ARG A 1 99 ? 4.762 -4.974 -5.324 1.00 90.44 99 ARG A CA 1
ATOM 749 C C . ARG A 1 99 ? 4.623 -3.497 -5.635 1.00 90.44 99 ARG A C 1
ATOM 751 O O . ARG A 1 99 ? 3.545 -3.043 -6.018 1.00 90.44 99 ARG A O 1
ATOM 758 N N . ALA A 1 100 ? 5.727 -2.771 -5.534 1.00 85.25 100 ALA A N 1
ATOM 759 C CA . ALA A 1 100 ? 5.858 -1.498 -6.215 1.00 85.25 100 ALA A CA 1
ATOM 760 C C . ALA A 1 100 ? 5.804 -1.770 -7.724 1.00 85.25 100 ALA A C 1
ATOM 762 O O . ALA A 1 100 ? 6.550 -2.603 -8.249 1.00 85.25 100 ALA A O 1
ATOM 763 N N . THR A 1 101 ? 4.872 -1.125 -8.420 1.00 70.75 101 THR A N 1
ATOM 764 C CA . THR A 1 101 ? 4.768 -1.276 -9.870 1.00 70.75 101 THR A CA 1
ATOM 765 C C . THR A 1 101 ? 5.585 -0.179 -10.520 1.00 70.75 101 THR A C 1
ATOM 767 O O . THR A 1 101 ? 5.267 1.000 -10.411 1.00 70.75 101 THR A O 1
ATOM 770 N N . ILE A 1 102 ? 6.627 -0.585 -11.234 1.00 68.38 102 ILE A N 1
ATOM 771 C CA . ILE A 1 102 ? 7.187 0.246 -12.287 1.00 68.38 102 ILE A CA 1
ATOM 772 C C . ILE A 1 102 ? 6.111 0.300 -13.374 1.00 68.38 102 ILE A C 1
ATOM 774 O O . ILE A 1 102 ? 5.811 -0.731 -13.976 1.00 68.38 102 ILE A O 1
ATOM 778 N N . GLY A 1 103 ? 5.474 1.459 -13.555 1.00 67.38 103 GLY A N 1
ATOM 779 C CA . GLY A 1 103 ? 4.445 1.638 -14.579 1.00 67.38 103 GLY A CA 1
ATOM 780 C C . GLY A 1 103 ? 4.930 1.205 -15.966 1.00 67.38 103 GLY A C 1
ATOM 781 O O . GLY A 1 103 ? 6.136 1.155 -16.227 1.00 67.38 103 GLY A O 1
ATOM 782 N N . GLU A 1 104 ? 3.983 0.889 -16.851 1.00 75.81 104 GLU A N 1
ATOM 783 C CA . GLU A 1 104 ? 4.291 0.594 -18.252 1.00 75.81 104 GLU A CA 1
ATOM 784 C C . GLU A 1 104 ? 5.124 1.735 -18.852 1.00 75.81 104 GLU A C 1
ATOM 786 O O . GLU A 1 104 ? 4.719 2.897 -18.735 1.00 75.81 104 GLU A O 1
ATOM 791 N N . PRO A 1 105 ? 6.264 1.433 -19.500 1.00 81.06 105 PRO A N 1
ATOM 792 C CA . PRO A 1 105 ? 7.085 2.461 -20.106 1.00 81.06 105 PRO A CA 1
ATOM 793 C C . PRO A 1 105 ? 6.270 3.334 -21.061 1.00 81.06 105 PRO A C 1
ATOM 795 O O . PRO A 1 105 ? 5.577 2.838 -21.959 1.00 81.06 105 PRO A O 1
ATOM 798 N N . GLY A 1 106 ? 6.358 4.651 -20.877 1.00 85.94 106 GLY A N 1
ATOM 799 C CA . GLY A 1 106 ? 5.778 5.611 -21.812 1.00 85.94 106 GLY A CA 1
ATOM 800 C C . GLY A 1 106 ? 6.433 5.503 -23.191 1.00 85.94 106 GLY A C 1
ATOM 801 O O . GLY A 1 106 ? 7.466 4.856 -23.350 1.00 85.94 106 GLY A O 1
ATOM 802 N N . LYS A 1 107 ? 5.869 6.164 -24.210 1.00 91.81 107 LYS A N 1
ATOM 803 C CA . LYS A 1 107 ? 6.403 6.108 -25.585 1.00 91.81 107 LYS A CA 1
ATOM 804 C C . LYS A 1 107 ? 7.907 6.430 -25.648 1.00 91.81 107 LYS A C 1
ATOM 806 O O . LYS A 1 107 ? 8.665 5.648 -26.208 1.00 91.81 107 LYS A O 1
ATOM 811 N N . ALA A 1 108 ? 8.327 7.520 -25.006 1.00 89.56 108 ALA A N 1
ATOM 812 C CA . ALA A 1 108 ? 9.731 7.931 -24.964 1.00 89.56 108 ALA A CA 1
ATOM 813 C C . ALA A 1 108 ? 10.624 6.910 -24.238 1.00 89.56 108 ALA A C 1
ATOM 815 O O . ALA A 1 108 ? 11.731 6.623 -24.679 1.00 89.56 108 ALA A O 1
ATOM 816 N N . GLU A 1 109 ? 10.131 6.311 -23.150 1.00 89.19 109 GLU A N 1
ATOM 817 C CA . GLU A 1 109 ? 10.885 5.278 -22.441 1.00 89.19 109 GLU A CA 1
ATOM 818 C C . GLU A 1 109 ? 10.984 3.991 -23.271 1.00 89.19 109 GLU A C 1
ATOM 820 O O . GLU A 1 109 ? 12.038 3.370 -23.301 1.00 89.19 109 GLU A O 1
ATOM 825 N N . LYS A 1 110 ? 9.937 3.611 -24.012 1.00 92.88 110 LYS A N 1
ATOM 826 C CA . LYS A 1 110 ? 9.994 2.475 -24.948 1.00 92.88 110 LYS A CA 1
ATOM 827 C C . LYS A 1 110 ? 11.040 2.697 -26.038 1.00 92.88 110 LYS A C 1
ATOM 829 O O . LYS A 1 110 ? 11.784 1.772 -26.349 1.00 92.88 110 LYS A O 1
ATOM 834 N N . GLU A 1 111 ? 11.110 3.905 -26.591 1.00 93.81 111 GLU A N 1
ATOM 835 C CA . GLU A 1 111 ? 12.106 4.285 -27.601 1.00 93.81 111 GLU A CA 1
ATOM 836 C C . GLU A 1 111 ? 13.534 4.262 -27.036 1.00 93.81 111 GLU A C 1
ATOM 838 O O . GLU A 1 111 ? 14.442 3.763 -27.701 1.00 93.81 111 GLU A O 1
ATOM 843 N N . LEU A 1 112 ? 13.726 4.724 -25.796 1.00 92.38 112 LEU A N 1
ATOM 844 C CA . LEU A 1 112 ? 15.002 4.636 -25.083 1.00 92.38 112 LEU A CA 1
ATOM 845 C C . LEU A 1 112 ? 15.400 3.175 -24.819 1.00 92.38 112 LEU A C 1
ATOM 847 O O . LEU A 1 112 ? 16.499 2.751 -25.172 1.00 92.38 112 LEU A O 1
ATOM 851 N N . LEU A 1 113 ? 14.488 2.380 -24.255 1.00 92.00 113 LEU A N 1
ATOM 852 C CA . LEU A 1 113 ? 14.712 0.963 -23.971 1.00 92.00 113 LEU A CA 1
ATOM 853 C C . LEU A 1 113 ? 15.002 0.177 -25.255 1.00 92.00 113 LEU A C 1
ATOM 855 O O . LEU A 1 113 ? 15.780 -0.769 -25.219 1.00 92.00 113 LEU A O 1
ATOM 859 N N . ALA A 1 114 ? 14.419 0.537 -26.400 1.00 93.88 114 ALA A N 1
ATOM 860 C CA . ALA A 1 114 ? 14.700 -0.132 -27.671 1.00 93.88 114 ALA A CA 1
ATOM 861 C C . ALA A 1 114 ? 16.167 0.009 -28.117 1.00 93.88 114 ALA A C 1
ATOM 863 O O . ALA A 1 114 ? 16.669 -0.874 -28.809 1.00 93.88 114 ALA A O 1
ATOM 864 N N . GLN A 1 115 ? 16.850 1.077 -27.694 1.00 95.56 115 GLN A N 1
ATOM 865 C CA . GLN A 1 115 ? 18.255 1.351 -28.018 1.00 95.56 115 GLN A CA 1
ATOM 866 C C . GLN A 1 115 ? 19.234 0.709 -27.024 1.00 95.56 115 GLN A C 1
ATOM 868 O O . GLN A 1 115 ? 20.416 0.583 -27.329 1.00 95.56 115 GLN A O 1
ATOM 873 N N . MET A 1 116 ? 18.747 0.278 -25.857 1.00 96.38 116 MET A N 1
ATOM 874 C CA . MET A 1 116 ? 19.554 -0.346 -24.810 1.00 96.38 116 MET A CA 1
ATOM 875 C C . MET A 1 116 ? 19.794 -1.839 -25.070 1.00 96.38 116 MET A C 1
ATOM 877 O O . MET A 1 116 ? 18.884 -2.606 -25.417 1.00 96.38 116 MET A O 1
ATOM 881 N N . THR A 1 117 ? 21.016 -2.278 -24.794 1.00 96.69 117 THR A N 1
ATOM 882 C CA . THR A 1 117 ? 21.385 -3.690 -24.653 1.00 96.69 117 THR A CA 1
ATOM 883 C C . THR A 1 117 ? 20.629 -4.351 -23.487 1.00 96.69 117 THR A C 1
ATOM 885 O O . THR A 1 117 ? 20.093 -3.667 -22.609 1.00 96.69 117 THR A O 1
ATOM 888 N N . PRO A 1 118 ? 20.566 -5.696 -23.423 1.00 95.56 118 PRO A N 1
ATOM 889 C CA . PRO A 1 118 ? 19.950 -6.393 -22.293 1.00 95.56 118 PRO A CA 1
ATOM 890 C C . PRO A 1 118 ? 20.540 -6.011 -20.925 1.00 95.56 118 PRO A C 1
ATOM 892 O O . PRO A 1 118 ? 19.797 -5.910 -19.952 1.00 95.56 118 PRO A O 1
ATOM 895 N N . GLU A 1 119 ? 21.849 -5.761 -20.851 1.00 95.00 119 GLU A N 1
ATOM 896 C CA . GLU A 1 119 ? 22.521 -5.359 -19.610 1.00 95.00 119 GLU A CA 1
ATOM 897 C C . GLU A 1 119 ? 22.146 -3.929 -19.193 1.00 95.00 119 GLU A C 1
ATOM 899 O O . GLU A 1 119 ? 21.852 -3.673 -18.026 1.00 95.00 119 GLU A O 1
ATOM 904 N N . GLU A 1 120 ? 22.086 -2.999 -20.147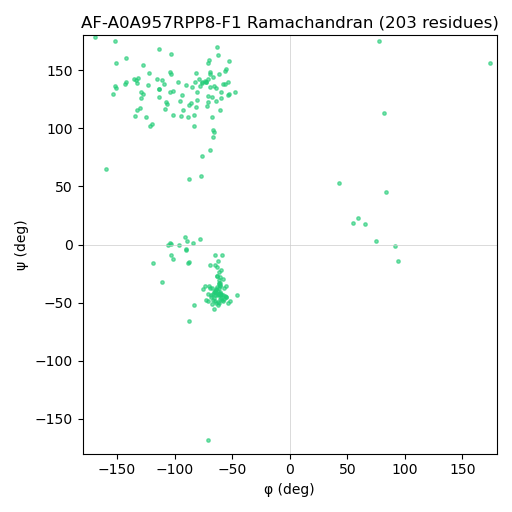 1.00 95.31 120 GLU A N 1
ATOM 905 C CA . GLU A 1 120 ? 21.650 -1.622 -19.889 1.00 95.31 120 GLU A CA 1
ATOM 906 C C . GLU A 1 120 ? 20.186 -1.569 -19.449 1.00 95.31 120 GLU A C 1
ATOM 908 O O . GLU A 1 120 ? 19.855 -0.835 -18.522 1.00 95.31 120 GLU A O 1
ATOM 913 N N . LYS A 1 121 ? 19.314 -2.402 -20.035 1.00 92.62 121 LYS A N 1
ATOM 914 C CA . LYS A 1 121 ? 17.917 -2.539 -19.587 1.00 92.62 121 LYS A CA 1
ATOM 915 C C . LYS A 1 121 ? 17.823 -3.017 -18.146 1.00 92.62 121 LYS A C 1
ATOM 917 O O . LYS A 1 121 ? 16.965 -2.542 -17.405 1.00 92.62 121 LYS A O 1
ATOM 922 N N . LEU A 1 122 ? 18.670 -3.971 -17.755 1.00 90.62 122 LEU A N 1
ATOM 923 C CA . LEU A 1 122 ? 18.711 -4.466 -16.382 1.00 90.62 122 LEU A CA 1
ATOM 924 C C . LEU A 1 122 ? 19.108 -3.337 -15.423 1.00 90.62 122 LEU A C 1
ATOM 926 O O . LEU A 1 122 ? 18.346 -3.034 -14.510 1.00 90.62 122 LEU A O 1
ATOM 930 N N . LYS A 1 123 ? 20.215 -2.642 -15.714 1.00 92.38 123 LYS A N 1
ATOM 931 C CA . LYS A 1 123 ? 20.695 -1.489 -14.932 1.00 92.38 123 LYS A CA 1
ATOM 932 C C . LYS A 1 123 ? 19.658 -0.367 -14.844 1.00 92.38 123 LYS A C 1
ATOM 934 O O . LYS A 1 123 ? 19.433 0.171 -13.767 1.00 92.38 123 LYS A O 1
ATOM 939 N N . HIS A 1 124 ? 18.991 -0.041 -15.951 1.00 91.06 124 HIS A N 1
ATOM 940 C CA . HIS A 1 124 ? 17.923 0.965 -15.986 1.00 91.06 124 HIS A CA 1
ATOM 941 C C . HIS A 1 124 ? 16.732 0.562 -15.110 1.00 91.06 124 HIS A C 1
ATOM 943 O O . HIS A 1 124 ? 16.197 1.382 -14.368 1.00 91.06 124 HIS A O 1
ATOM 949 N N . ASN A 1 125 ? 16.323 -0.707 -15.153 1.00 88.44 125 ASN A N 1
ATOM 950 C CA . ASN A 1 125 ? 15.242 -1.208 -14.305 1.00 88.44 125 ASN A CA 1
ATOM 951 C C . ASN A 1 125 ? 15.622 -1.226 -12.819 1.00 88.44 125 ASN A C 1
ATOM 953 O O . ASN A 1 125 ? 14.764 -0.937 -11.985 1.00 88.44 125 ASN A O 1
ATOM 957 N N . ASP A 1 126 ? 16.871 -1.548 -12.487 1.00 89.50 126 ASP A N 1
ATOM 958 C CA . ASP A 1 126 ? 17.363 -1.522 -11.108 1.00 89.50 126 ASP A CA 1
ATOM 959 C C . ASP A 1 126 ? 17.437 -0.088 -10.575 1.00 89.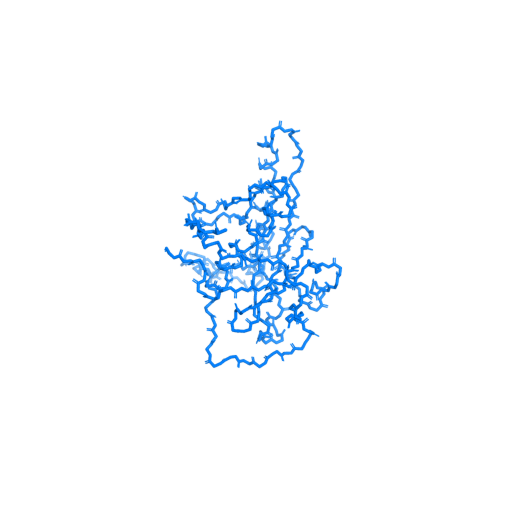50 126 ASP A C 1
ATOM 961 O O . ASP A 1 126 ? 16.867 0.192 -9.521 1.00 89.50 126 ASP A O 1
ATOM 965 N N . TRP A 1 127 ? 17.966 0.851 -11.364 1.00 91.19 127 TRP A N 1
ATOM 966 C CA . TRP A 1 127 ? 17.909 2.279 -11.041 1.00 91.19 127 TRP A CA 1
ATOM 967 C C . TRP A 1 127 ? 16.467 2.755 -10.800 1.00 91.19 127 TRP A C 1
ATOM 969 O O . TRP A 1 127 ? 16.185 3.417 -9.804 1.00 91.19 127 TRP A O 1
ATOM 979 N N . LYS A 1 128 ? 15.510 2.364 -11.654 1.00 89.31 128 LYS A N 1
ATOM 980 C CA . LYS A 1 128 ? 14.091 2.717 -11.462 1.00 89.31 128 LYS A CA 1
ATOM 981 C C . LYS A 1 128 ? 13.507 2.176 -10.162 1.00 89.31 128 LYS A C 1
ATOM 983 O O . LYS A 1 128 ? 12.635 2.817 -9.579 1.00 89.31 128 LYS A O 1
ATOM 988 N N . ARG A 1 129 ? 13.925 0.986 -9.731 1.00 88.94 129 ARG A N 1
ATOM 989 C CA . ARG A 1 129 ? 13.482 0.401 -8.459 1.00 88.94 129 ARG A CA 1
ATOM 990 C C . ARG A 1 129 ? 14.000 1.222 -7.284 1.00 88.94 129 ARG A C 1
ATOM 992 O O . ARG A 1 129 ? 13.213 1.580 -6.414 1.00 88.94 129 ARG A O 1
ATOM 999 N N . GLU A 1 130 ? 15.285 1.554 -7.287 1.00 90.06 130 GLU A N 1
ATOM 1000 C CA . GLU A 1 130 ? 15.896 2.403 -6.258 1.00 90.06 130 GLU A CA 1
ATOM 1001 C C . GLU A 1 130 ? 15.228 3.781 -6.205 1.00 90.06 130 GLU A C 1
ATOM 1003 O O . GLU A 1 130 ? 14.873 4.265 -5.132 1.00 90.06 130 GLU A O 1
ATOM 1008 N N . GLU A 1 131 ? 14.952 4.366 -7.369 1.00 90.69 131 GLU A N 1
ATOM 1009 C CA . GLU A 1 131 ? 14.311 5.672 -7.490 1.00 90.69 131 GLU A CA 1
ATOM 1010 C C . GLU A 1 131 ? 12.898 5.705 -6.884 1.00 90.69 131 GLU A C 1
ATOM 1012 O O . GLU A 1 131 ? 12.492 6.722 -6.321 1.00 90.69 131 GLU A O 1
ATOM 1017 N N . ILE A 1 132 ? 12.145 4.600 -6.940 1.00 89.62 132 ILE A N 1
ATOM 1018 C CA . ILE A 1 132 ? 10.834 4.506 -6.276 1.00 89.62 132 ILE A CA 1
ATOM 1019 C C . ILE A 1 132 ? 10.986 4.652 -4.761 1.00 89.62 132 ILE A C 1
ATOM 1021 O O . ILE A 1 132 ? 10.256 5.432 -4.151 1.00 89.62 132 ILE A O 1
ATOM 1025 N N . LEU A 1 133 ? 11.914 3.907 -4.155 1.00 91.75 133 LEU A N 1
ATOM 1026 C CA . LEU A 1 133 ? 12.133 3.960 -2.708 1.00 91.75 133 LEU A CA 1
ATOM 1027 C C . LEU A 1 133 ? 12.681 5.324 -2.289 1.00 91.75 133 LEU A C 1
ATOM 1029 O O . LEU A 1 133 ? 12.192 5.907 -1.324 1.00 91.75 133 LEU A O 1
ATOM 1033 N N . ARG A 1 134 ? 13.627 5.872 -3.060 1.00 92.06 134 ARG A N 1
ATOM 1034 C CA . ARG A 1 134 ? 14.205 7.195 -2.811 1.00 92.06 134 ARG A CA 1
ATOM 1035 C C . ARG A 1 134 ? 13.138 8.284 -2.801 1.00 92.06 134 ARG A C 1
ATOM 1037 O O . ARG A 1 134 ? 13.053 9.039 -1.846 1.00 92.06 134 ARG A O 1
ATOM 1044 N N . ARG A 1 135 ? 12.259 8.325 -3.808 1.00 91.56 135 ARG A N 1
ATOM 1045 C CA . ARG A 1 135 ? 11.177 9.325 -3.882 1.00 91.56 135 ARG A CA 1
ATOM 1046 C C . ARG A 1 135 ? 10.194 9.242 -2.715 1.00 91.56 135 ARG A C 1
ATOM 1048 O O . ARG A 1 135 ? 9.604 10.258 -2.357 1.00 91.56 135 ARG A O 1
ATOM 1055 N N . LYS A 1 136 ? 9.988 8.048 -2.156 1.00 91.94 136 LYS A N 1
ATOM 1056 C CA . LYS A 1 136 ? 9.166 7.856 -0.959 1.00 91.94 136 LYS A CA 1
ATOM 1057 C C . LYS A 1 136 ? 9.878 8.372 0.289 1.00 91.94 136 LYS A C 1
ATOM 1059 O O . LYS A 1 136 ? 9.279 9.133 1.040 1.00 91.94 136 LYS A O 1
ATOM 1064 N N . ALA A 1 137 ? 11.149 8.018 0.473 1.00 91.94 137 ALA A N 1
ATOM 1065 C CA . ALA A 1 137 ? 11.961 8.521 1.579 1.00 91.94 137 ALA A CA 1
ATOM 1066 C C . ALA A 1 137 ? 12.070 10.056 1.545 1.00 91.94 137 ALA A C 1
ATOM 1068 O O . ALA A 1 137 ? 11.736 10.708 2.527 1.00 91.94 137 ALA A O 1
ATOM 1069 N N . ASP A 1 138 ? 12.385 10.636 0.381 1.00 92.44 138 ASP A N 1
ATOM 1070 C CA . ASP A 1 138 ? 12.478 12.088 0.187 1.00 92.44 138 ASP A CA 1
ATOM 1071 C C . ASP A 1 138 ? 11.167 12.806 0.555 1.00 92.44 138 ASP A C 1
ATOM 1073 O O . ASP A 1 138 ? 11.186 13.923 1.078 1.00 92.44 138 ASP A O 1
ATOM 1077 N N . LEU A 1 139 ? 10.012 12.197 0.258 1.00 91.81 139 LEU A N 1
ATOM 1078 C CA . LEU A 1 139 ? 8.714 12.759 0.625 1.00 91.81 139 LEU A CA 1
ATOM 1079 C C . LEU A 1 139 ? 8.423 12.593 2.123 1.00 91.81 139 LEU A C 1
ATOM 1081 O O . LEU A 1 139 ? 7.899 13.525 2.724 1.00 91.81 139 LEU A O 1
ATOM 1085 N N . ALA A 1 140 ? 8.785 11.469 2.744 1.00 92.00 140 ALA A N 1
ATOM 1086 C CA . ALA A 1 140 ? 8.664 11.290 4.194 1.00 92.00 140 ALA A CA 1
ATOM 1087 C C . ALA A 1 140 ? 9.537 12.295 4.971 1.00 92.00 140 ALA A C 1
ATOM 1089 O O . ALA A 1 140 ? 9.073 12.892 5.943 1.00 92.00 140 ALA A O 1
ATOM 1090 N N . ASP A 1 141 ? 10.754 12.570 4.499 1.00 92.38 141 ASP A N 1
ATOM 1091 C CA . ASP A 1 141 ? 11.641 13.588 5.076 1.00 92.38 141 ASP A CA 1
ATOM 1092 C C . ASP A 1 141 ? 11.047 14.995 4.931 1.00 92.38 141 ASP A C 1
ATOM 1094 O O . ASP A 1 141 ? 11.034 15.783 5.880 1.00 92.38 141 ASP A O 1
ATOM 1098 N N . GLN A 1 142 ? 10.486 15.305 3.756 1.00 91.56 142 GLN A N 1
ATOM 1099 C CA . GLN A 1 142 ? 9.759 16.556 3.547 1.00 91.56 142 GLN A CA 1
ATOM 1100 C C . GLN A 1 142 ? 8.569 16.667 4.498 1.00 91.56 142 GLN A C 1
ATOM 1102 O O . GLN A 1 142 ? 8.403 17.710 5.120 1.00 91.56 142 GLN A O 1
ATOM 1107 N N . LEU A 1 143 ? 7.763 15.615 4.650 1.00 91.06 143 LEU A N 1
ATOM 1108 C CA . LEU A 1 143 ? 6.631 15.608 5.578 1.00 91.06 143 LEU A CA 1
ATOM 1109 C C . LEU A 1 143 ? 7.098 15.813 7.024 1.00 91.06 143 LEU A C 1
ATOM 1111 O O . LEU A 1 143 ? 6.527 16.651 7.717 1.00 91.06 143 LEU A O 1
ATOM 1115 N N . SER A 1 144 ? 8.183 15.150 7.439 1.00 91.88 144 SER A N 1
ATOM 1116 C CA . SER A 1 144 ? 8.801 15.306 8.767 1.00 91.88 144 SER A CA 1
ATOM 1117 C C . SER A 1 144 ? 9.149 16.762 9.062 1.00 91.88 144 SER A C 1
ATOM 1119 O O . SER A 1 144 ? 8.789 17.281 10.117 1.00 91.88 144 SER A O 1
ATOM 1121 N N . ALA A 1 145 ? 9.753 17.462 8.097 1.00 89.62 145 ALA A N 1
ATOM 1122 C CA . ALA A 1 145 ? 10.096 18.879 8.225 1.00 89.62 145 ALA A CA 1
ATOM 1123 C C . ALA A 1 145 ? 8.876 19.817 8.354 1.00 89.62 145 ALA A C 1
ATOM 1125 O O . ALA A 1 145 ? 9.034 20.962 8.776 1.00 89.62 145 ALA A O 1
ATOM 1126 N N . HIS A 1 146 ? 7.676 19.354 7.989 1.00 85.31 146 HIS A N 1
ATOM 1127 C CA . HIS A 1 146 ? 6.425 20.115 8.086 1.00 85.31 146 HIS A CA 1
ATOM 1128 C C . HIS A 1 146 ? 5.552 19.693 9.277 1.00 85.31 146 HIS A C 1
ATOM 1130 O O . HIS A 1 146 ? 4.475 20.263 9.470 1.00 85.31 146 HIS A O 1
ATOM 1136 N N . THR A 1 147 ? 5.993 18.725 10.086 1.00 86.31 147 THR A N 1
ATOM 1137 C CA . THR A 1 147 ? 5.304 18.385 11.336 1.00 86.31 147 THR A CA 1
ATOM 1138 C C . THR A 1 147 ? 5.533 19.483 12.389 1.00 86.31 147 THR A C 1
ATOM 1140 O O . THR A 1 147 ? 6.644 20.009 12.486 1.00 86.31 147 THR A O 1
ATOM 1143 N N . PRO A 1 148 ? 4.517 19.869 13.190 1.00 82.44 148 PRO A N 1
ATOM 1144 C CA . PRO A 1 148 ? 4.645 20.972 14.151 1.00 82.44 148 PRO A CA 1
ATOM 1145 C C . PRO A 1 148 ? 5.719 20.779 15.229 1.00 82.44 148 PRO A C 1
ATOM 1147 O O . PRO A 1 148 ? 6.242 21.758 15.756 1.00 82.44 148 PRO A O 1
ATOM 1150 N N . ASP A 1 149 ? 6.027 19.533 15.578 1.00 85.69 149 ASP A N 1
ATOM 1151 C CA . ASP A 1 149 ? 7.008 19.158 16.597 1.00 85.69 149 ASP A CA 1
ATOM 1152 C C . ASP A 1 149 ? 8.332 18.642 16.001 1.00 85.69 149 ASP A C 1
ATOM 1154 O O . ASP A 1 149 ? 9.247 18.298 16.750 1.00 85.69 149 ASP A O 1
ATOM 1158 N N . GLY A 1 150 ? 8.455 18.623 14.667 1.00 83.00 150 GLY A N 1
ATOM 1159 C CA . GLY A 1 150 ? 9.652 18.195 13.945 1.00 83.00 150 GLY A CA 1
ATOM 1160 C C . GLY A 1 150 ? 9.996 16.716 14.122 1.00 83.00 150 GLY A C 1
ATOM 1161 O O . GLY A 1 150 ? 11.145 16.333 13.882 1.00 83.00 150 GLY A O 1
ATOM 1162 N N . LYS A 1 151 ? 9.050 15.885 14.579 1.00 88.44 151 LYS A N 1
ATOM 1163 C CA . LYS A 1 151 ? 9.299 14.453 14.742 1.00 88.44 151 LYS A CA 1
ATOM 1164 C C . LYS A 1 151 ? 9.453 13.758 13.386 1.00 88.44 151 LYS A C 1
ATOM 1166 O O . LYS A 1 151 ? 8.778 14.133 12.422 1.00 88.44 151 LYS A O 1
ATOM 1171 N N . PRO A 1 152 ? 10.306 12.720 13.313 1.00 91.69 152 PRO A N 1
ATOM 1172 C CA . PRO A 1 152 ? 10.388 11.873 12.133 1.00 91.69 152 PRO A CA 1
ATOM 1173 C C . PRO A 1 152 ? 9.025 11.278 11.788 1.00 91.69 152 PRO A C 1
ATOM 1175 O O . PRO A 1 152 ? 8.289 10.846 12.673 1.00 91.69 152 PRO A O 1
ATOM 1178 N N . VAL A 1 153 ? 8.715 11.255 10.498 1.00 94.88 153 VAL A N 1
ATOM 1179 C CA . VAL A 1 153 ? 7.563 10.542 9.958 1.00 94.88 153 VAL A CA 1
ATOM 1180 C C . VAL A 1 153 ? 7.958 9.093 9.711 1.00 94.88 153 VAL A C 1
ATOM 1182 O O . VAL A 1 153 ? 8.890 8.805 8.957 1.00 94.88 153 VAL A O 1
ATOM 1185 N N . GLU A 1 154 ? 7.233 8.187 10.346 1.00 95.50 154 GLU A N 1
ATOM 1186 C CA . GLU A 1 154 ? 7.366 6.751 10.180 1.00 95.50 154 GLU A CA 1
ATOM 1187 C C . GLU A 1 154 ? 6.881 6.337 8.791 1.00 95.50 154 GLU A C 1
ATOM 1189 O O . GLU A 1 154 ? 5.857 6.800 8.284 1.00 95.50 154 GLU A O 1
ATOM 1194 N N . GLN A 1 155 ? 7.651 5.468 8.146 1.00 96.50 155 GLN A N 1
ATOM 1195 C CA . GLN A 1 155 ? 7.323 4.934 6.831 1.00 96.50 155 GLN A CA 1
ATOM 1196 C C . GLN A 1 155 ? 6.621 3.603 7.033 1.00 96.50 155 GLN A C 1
ATOM 1198 O O . GLN A 1 155 ? 7.187 2.707 7.647 1.00 96.50 155 GLN A O 1
ATOM 1203 N N . VAL A 1 156 ? 5.417 3.450 6.496 1.00 97.12 156 VAL A N 1
ATOM 1204 C CA . VAL A 1 156 ? 4.608 2.251 6.721 1.00 97.12 156 VAL A CA 1
ATOM 1205 C C . VAL A 1 156 ? 4.051 1.749 5.396 1.00 97.12 156 VAL A C 1
ATOM 1207 O O . VAL A 1 156 ? 3.602 2.521 4.549 1.00 97.12 156 VAL A O 1
ATOM 1210 N N . THR A 1 157 ? 4.049 0.433 5.208 1.00 97.62 157 THR A N 1
ATOM 1211 C CA . THR A 1 157 ? 3.273 -0.227 4.159 1.00 97.62 157 THR A CA 1
ATOM 1212 C C . THR A 1 157 ? 2.092 -0.956 4.789 1.00 97.62 157 THR A C 1
ATOM 1214 O O . THR A 1 157 ? 2.281 -1.848 5.613 1.00 97.62 157 THR A O 1
ATOM 1217 N N . VAL A 1 158 ? 0.872 -0.635 4.359 1.00 98.12 158 VAL A N 1
ATOM 1218 C CA . VAL A 1 158 ? -0.336 -1.374 4.735 1.00 98.12 158 VAL A CA 1
ATOM 1219 C C . VAL A 1 158 ? -0.747 -2.300 3.594 1.00 98.12 158 VAL A C 1
ATOM 1221 O O . VAL A 1 158 ? -1.147 -1.867 2.509 1.00 98.12 158 VAL A O 1
ATOM 1224 N N . GLY A 1 159 ? -0.610 -3.603 3.829 1.00 97.88 159 GLY A N 1
ATOM 1225 C CA . GLY A 1 159 ? -1.012 -4.662 2.911 1.00 97.88 159 GLY A CA 1
ATOM 1226 C C . GLY A 1 159 ? -2.454 -5.095 3.154 1.00 97.88 159 GLY A C 1
ATOM 1227 O O . GLY A 1 159 ? -2.859 -5.293 4.293 1.00 97.88 159 GLY A O 1
ATOM 1228 N N . LEU A 1 160 ? -3.224 -5.293 2.085 1.00 97.94 160 LEU A N 1
ATOM 1229 C CA . LEU A 1 160 ? -4.589 -5.813 2.142 1.00 97.94 160 LEU A CA 1
ATOM 1230 C C . LEU A 1 160 ? -4.735 -7.073 1.292 1.00 97.94 160 LEU A C 1
ATOM 1232 O O . LEU A 1 160 ? -4.252 -7.121 0.149 1.00 97.94 160 LEU A O 1
ATOM 1236 N N . ILE A 1 161 ? -5.444 -8.067 1.831 1.00 97.06 161 ILE A N 1
ATOM 1237 C CA . ILE A 1 161 ? -5.889 -9.256 1.094 1.00 97.06 161 ILE A CA 1
ATOM 1238 C C . ILE A 1 161 ? -7.409 -9.337 1.169 1.00 97.06 161 ILE A C 1
ATOM 1240 O O . ILE A 1 161 ? -7.983 -9.747 2.174 1.00 97.06 161 ILE A O 1
ATOM 1244 N N . PHE A 1 162 ? -8.064 -8.941 0.083 1.00 95.25 162 PHE A N 1
ATOM 1245 C CA . PHE A 1 162 ? -9.513 -8.972 -0.039 1.00 95.25 162 PHE A CA 1
ATOM 1246 C C . PHE A 1 162 ? -10.010 -10.377 -0.353 1.00 95.25 162 PHE A C 1
ATOM 1248 O O . PHE A 1 162 ? -9.436 -11.098 -1.180 1.00 95.25 162 PHE A O 1
ATOM 1255 N N . LYS A 1 163 ? -11.151 -10.730 0.235 1.00 92.50 163 LYS A N 1
ATOM 1256 C CA . LYS A 1 163 ? -11.949 -11.861 -0.223 1.00 92.50 163 LYS A CA 1
ATOM 1257 C C . LYS A 1 163 ? -12.395 -11.596 -1.671 1.00 92.50 163 LYS A C 1
ATOM 1259 O O . LYS A 1 163 ? -12.622 -10.438 -2.026 1.00 92.50 163 LYS A O 1
ATOM 1264 N N . PRO A 1 164 ? -12.527 -12.617 -2.538 1.00 90.69 164 PRO A N 1
ATOM 1265 C CA . PRO A 1 164 ? -12.796 -12.374 -3.958 1.00 90.69 164 PRO A CA 1
ATOM 1266 C C . PRO A 1 164 ? -14.115 -11.646 -4.272 1.00 90.69 164 PRO A C 1
ATOM 1268 O O . PRO A 1 164 ? -14.219 -11.008 -5.316 1.00 90.69 164 PRO A O 1
ATOM 1271 N N . ASP A 1 165 ? -15.100 -11.726 -3.376 1.00 89.81 165 ASP A N 1
ATOM 1272 C CA . ASP A 1 165 ? -16.389 -11.023 -3.445 1.00 89.81 165 ASP A CA 1
ATOM 1273 C C . ASP A 1 165 ? -16.374 -9.636 -2.773 1.00 89.81 165 ASP A C 1
ATOM 1275 O O . ASP A 1 165 ? -17.400 -8.961 -2.742 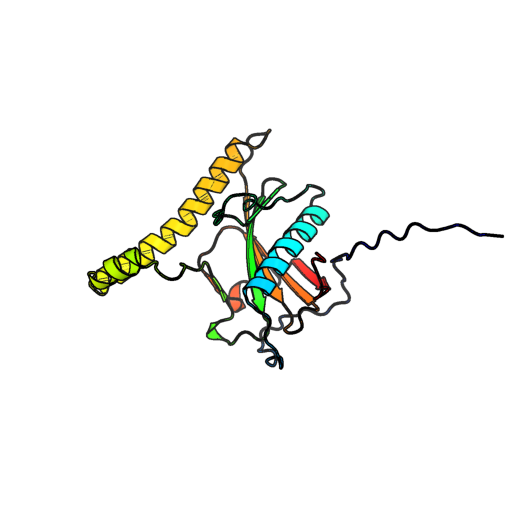1.00 89.81 165 ASP A O 1
ATOM 1279 N N . LEU A 1 166 ? -15.213 -9.206 -2.266 1.00 91.12 166 LEU A N 1
ATOM 1280 C CA . LEU A 1 166 ? -14.982 -7.932 -1.585 1.00 91.12 166 LEU A CA 1
ATOM 1281 C C . LEU A 1 166 ? -15.835 -7.712 -0.328 1.00 91.12 166 LEU A C 1
ATOM 1283 O O . LEU A 1 166 ? -16.027 -6.568 0.063 1.00 91.12 166 LEU A O 1
ATOM 1287 N N . THR A 1 167 ? -16.336 -8.767 0.322 1.00 91.62 167 THR A N 1
ATOM 1288 C CA . THR A 1 167 ? -17.134 -8.605 1.555 1.00 91.62 167 THR A CA 1
ATOM 1289 C C . THR A 1 167 ? -16.288 -8.550 2.826 1.00 91.62 167 THR A C 1
ATOM 1291 O O . THR A 1 167 ? -16.798 -8.238 3.899 1.00 91.62 167 THR A O 1
ATOM 1294 N N . ALA A 1 168 ? -15.018 -8.944 2.734 1.00 93.50 168 ALA A N 1
ATOM 1295 C CA . ALA A 1 168 ? -14.084 -8.980 3.851 1.00 93.50 168 ALA A CA 1
ATOM 1296 C C . ALA A 1 168 ? -12.648 -8.767 3.365 1.00 93.50 168 ALA A C 1
ATOM 1298 O O . ALA A 1 168 ? -12.330 -9.049 2.202 1.00 93.50 168 ALA A O 1
ATOM 1299 N N . VAL A 1 169 ? -11.780 -8.304 4.258 1.00 96.00 169 VAL A N 1
ATOM 1300 C CA . VAL A 1 169 ? -10.371 -8.045 3.958 1.00 96.00 169 VAL A CA 1
ATOM 1301 C C . VAL A 1 169 ? -9.499 -8.224 5.188 1.00 96.00 169 VAL A C 1
ATOM 1303 O O . VAL A 1 169 ? -9.826 -7.711 6.252 1.00 96.00 169 VAL A O 1
ATOM 1306 N N . ASP A 1 170 ? -8.377 -8.917 5.021 1.00 97.44 170 ASP A N 1
ATOM 1307 C CA . ASP A 1 170 ? -7.311 -8.935 6.022 1.00 97.44 170 ASP A CA 1
ATOM 1308 C C . ASP A 1 170 ? -6.403 -7.726 5.829 1.00 97.44 170 ASP A C 1
ATOM 1310 O O . ASP A 1 170 ? -5.984 -7.443 4.698 1.00 97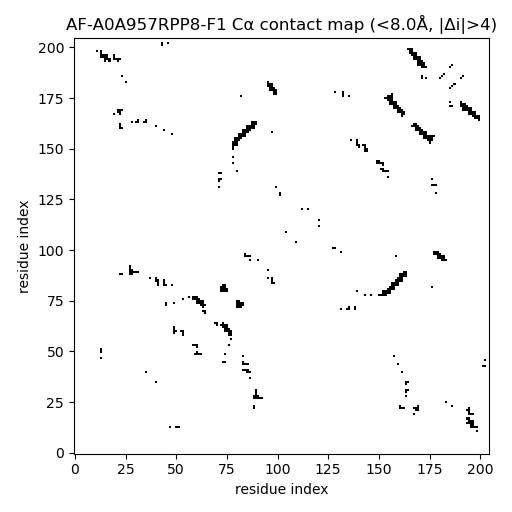.44 170 ASP A O 1
ATOM 1314 N N . VAL A 1 171 ? -6.052 -7.067 6.929 1.00 97.81 171 VAL A N 1
ATOM 1315 C CA . VAL A 1 171 ? -5.173 -5.897 6.944 1.00 97.81 171 VAL A CA 1
ATOM 1316 C C . VAL A 1 171 ? -3.867 -6.237 7.655 1.00 97.81 171 VAL A C 1
ATOM 1318 O O . VAL A 1 171 ? -3.869 -6.839 8.727 1.00 97.81 171 VAL A O 1
ATOM 1321 N N . TYR A 1 172 ? -2.749 -5.839 7.051 1.00 98.12 172 TYR A N 1
ATOM 1322 C CA . TYR A 1 172 ? -1.398 -6.080 7.547 1.00 98.12 172 TYR A CA 1
ATOM 1323 C C . TYR A 1 172 ? -0.615 -4.768 7.618 1.00 98.12 172 TYR A C 1
ATOM 1325 O O . TYR A 1 172 ? -0.561 -4.047 6.623 1.00 98.12 172 TYR A O 1
ATOM 1333 N N . VAL A 1 173 ? 0.021 -4.475 8.752 1.00 97.75 173 VAL A N 1
ATOM 1334 C CA . VAL A 1 173 ? 0.857 -3.283 8.963 1.00 97.75 173 VAL A CA 1
ATOM 1335 C C . VAL A 1 173 ? 2.324 -3.702 8.978 1.00 97.75 173 VAL A C 1
ATOM 1337 O O . VAL A 1 173 ? 2.737 -4.555 9.762 1.00 97.75 173 VAL A O 1
ATOM 1340 N N . ILE A 1 174 ? 3.112 -3.133 8.068 1.00 98.06 174 ILE A N 1
ATOM 1341 C CA . ILE A 1 174 ? 4.494 -3.541 7.811 1.00 98.06 174 ILE A CA 1
ATOM 1342 C C . ILE A 1 174 ? 5.380 -2.300 7.854 1.00 98.06 174 ILE A C 1
ATOM 1344 O O . ILE A 1 174 ? 5.130 -1.333 7.134 1.00 98.06 174 ILE A O 1
ATOM 1348 N N . ASP A 1 175 ? 6.429 -2.347 8.672 1.00 97.00 175 ASP A N 1
ATOM 1349 C CA . ASP A 1 175 ? 7.391 -1.253 8.800 1.00 97.00 175 ASP A CA 1
ATOM 1350 C C . ASP A 1 175 ? 8.179 -1.035 7.498 1.00 97.00 175 ASP A C 1
ATOM 1352 O O . ASP A 1 175 ? 8.633 -1.987 6.854 1.00 97.00 175 ASP A O 1
ATOM 1356 N N . GLY A 1 176 ? 8.344 0.227 7.114 1.00 95.88 176 GLY A N 1
ATOM 1357 C CA . GLY A 1 176 ? 9.104 0.672 5.955 1.00 95.88 176 GLY A CA 1
ATOM 1358 C C . GLY A 1 176 ? 8.410 0.511 4.599 1.00 95.88 176 GLY A C 1
ATOM 1359 O O . GLY A 1 176 ? 7.324 -0.058 4.442 1.00 95.88 176 GLY A O 1
ATOM 1360 N N . TYR A 1 177 ? 9.085 1.017 3.564 1.00 95.12 177 TYR A N 1
ATOM 1361 C CA . TYR A 1 177 ? 8.684 0.846 2.170 1.00 95.12 177 TYR A CA 1
ATOM 1362 C C . TYR A 1 177 ? 9.428 -0.297 1.492 1.00 95.12 177 TYR A C 1
ATOM 1364 O O . TYR A 1 177 ? 10.641 -0.447 1.616 1.00 95.12 177 TYR A O 1
ATOM 1372 N N . HIS A 1 178 ? 8.696 -1.054 0.674 1.00 93.94 178 HIS A N 1
ATOM 1373 C CA . HIS A 1 178 ? 9.211 -2.271 0.053 1.00 93.94 178 HIS A CA 1
ATOM 1374 C C . HIS A 1 178 ? 8.892 -2.340 -1.436 1.00 93.94 178 HIS A C 1
ATOM 1376 O O . HIS A 1 178 ? 7.788 -2.024 -1.886 1.00 93.94 178 HIS A O 1
ATOM 1382 N N . LEU A 1 179 ? 9.844 -2.848 -2.219 1.00 92.38 179 LEU A N 1
ATOM 1383 C CA . LEU A 1 179 ? 9.623 -3.120 -3.641 1.00 92.38 179 LEU A CA 1
ATOM 1384 C C . LEU A 1 179 ? 8.747 -4.349 -3.862 1.00 92.38 179 LEU A C 1
ATOM 1386 O O . LEU A 1 179 ? 7.987 -4.411 -4.830 1.00 92.38 179 LEU A O 1
ATOM 1390 N N . THR A 1 180 ? 8.881 -5.364 -3.012 1.00 94.00 180 THR A N 1
ATOM 1391 C CA . THR A 1 180 ? 8.111 -6.605 -3.096 1.00 94.00 180 THR A CA 1
ATOM 1392 C C . THR A 1 180 ? 7.990 -7.238 -1.719 1.00 94.00 180 THR A C 1
ATOM 1394 O O . THR A 1 180 ? 8.995 -7.487 -1.067 1.00 94.00 180 THR A O 1
ATOM 1397 N N . LEU A 1 181 ? 6.762 -7.572 -1.341 1.00 96.06 181 LEU A N 1
ATOM 1398 C CA . LEU A 1 181 ? 6.401 -8.261 -0.110 1.00 96.06 181 LEU A CA 1
ATOM 1399 C C . LEU A 1 181 ? 5.601 -9.504 -0.490 1.00 96.06 181 LEU A C 1
ATOM 1401 O O . LEU A 1 181 ? 4.482 -9.400 -0.997 1.00 96.06 181 LEU A O 1
ATOM 1405 N N . ARG A 1 182 ? 6.180 -10.694 -0.318 1.00 96.31 182 ARG A N 1
ATOM 1406 C CA . ARG A 1 182 ? 5.470 -11.954 -0.591 1.00 96.31 182 ARG A CA 1
ATOM 1407 C C . ARG A 1 182 ? 4.525 -12.263 0.561 1.00 96.31 182 ARG A C 1
ATOM 1409 O O . ARG A 1 182 ? 4.929 -12.192 1.716 1.00 96.31 182 ARG A O 1
ATOM 1416 N N . TRP A 1 183 ? 3.301 -12.685 0.257 1.00 96.25 183 TRP A N 1
ATOM 1417 C CA . TRP A 1 183 ? 2.314 -12.989 1.301 1.00 96.25 183 TRP A CA 1
ATOM 1418 C C . TRP A 1 183 ? 2.770 -14.121 2.217 1.00 96.25 183 TRP A C 1
ATOM 1420 O O . TRP A 1 183 ? 2.567 -14.050 3.417 1.00 96.25 183 TRP A O 1
ATOM 1430 N N . SER A 1 184 ? 3.496 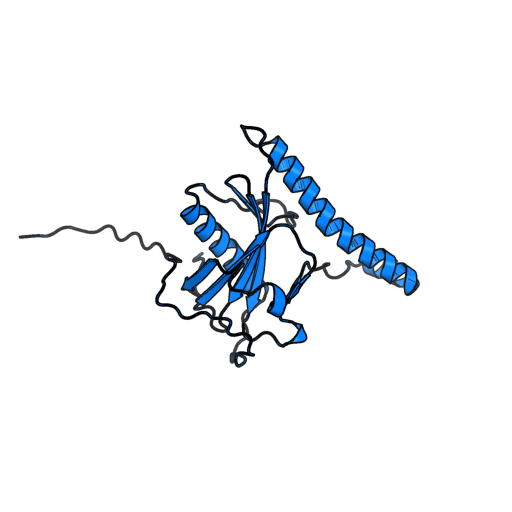-15.109 1.691 1.00 93.81 184 SER A N 1
ATOM 1431 C CA . SER A 1 184 ? 4.068 -16.196 2.496 1.00 93.81 184 SER A CA 1
ATOM 1432 C C . SER A 1 184 ? 5.082 -15.744 3.556 1.00 93.81 184 SER A C 1
ATOM 1434 O O . SER A 1 184 ? 5.477 -16.554 4.382 1.00 93.81 184 SER A O 1
ATOM 1436 N N . GLN A 1 185 ? 5.569 -14.503 3.483 1.00 94.50 185 GLN A N 1
ATOM 1437 C CA . GLN A 1 185 ? 6.543 -13.938 4.420 1.00 94.50 185 GLN A CA 1
ATOM 1438 C C . GLN A 1 185 ? 5.932 -12.838 5.291 1.00 94.50 185 GLN A C 1
ATOM 1440 O O . GLN A 1 185 ? 6.342 -12.697 6.432 1.00 94.50 185 GLN A O 1
ATOM 1445 N N . TYR A 1 186 ? 4.968 -12.081 4.753 1.00 96.56 186 TYR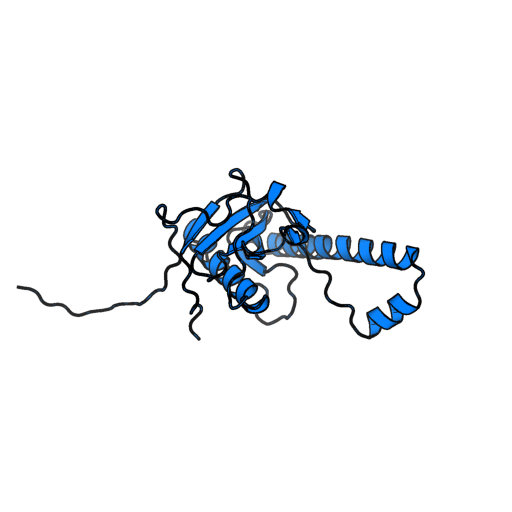 A N 1
ATOM 1446 C CA . TYR A 1 186 ? 4.455 -10.865 5.391 1.00 96.56 186 TYR A CA 1
ATOM 1447 C C . TYR A 1 186 ? 2.966 -10.900 5.739 1.00 96.56 186 TYR A C 1
ATOM 1449 O O . TYR A 1 186 ? 2.511 -10.077 6.521 1.00 96.56 186 TYR A O 1
ATOM 1457 N N . ALA A 1 187 ? 2.189 -11.835 5.187 1.00 95.56 187 ALA A N 1
ATOM 1458 C CA . ALA A 1 187 ? 0.808 -12.057 5.611 1.00 95.56 187 ALA A CA 1
ATOM 1459 C C . ALA A 1 187 ? 0.782 -13.042 6.795 1.00 95.56 187 ALA A C 1
ATOM 1461 O O . ALA A 1 187 ? 0.185 -14.115 6.719 1.00 95.56 187 ALA A O 1
ATOM 1462 N N . THR A 1 188 ? 1.510 -12.700 7.858 1.00 94.81 188 THR A N 1
ATOM 1463 C CA . THR A 1 188 ? 1.734 -13.498 9.074 1.00 94.81 188 THR A CA 1
ATOM 1464 C C . THR A 1 188 ? 1.084 -12.819 10.277 1.00 94.81 188 THR A C 1
ATOM 1466 O O . THR A 1 188 ? 0.683 -11.662 10.187 1.00 94.81 188 THR A O 1
ATOM 1469 N N . ASP A 1 189 ? 0.984 -13.525 11.403 1.00 94.19 189 ASP A N 1
ATOM 1470 C CA . ASP A 1 189 ? 0.384 -12.981 12.633 1.00 94.19 189 ASP A CA 1
ATOM 1471 C C . ASP A 1 189 ? 1.161 -11.779 13.191 1.00 94.19 189 ASP A C 1
ATOM 1473 O O . ASP A 1 189 ? 0.573 -10.912 13.819 1.00 94.19 189 ASP A O 1
ATOM 1477 N N . GLU A 1 190 ? 2.467 -11.696 12.921 1.00 95.50 190 GLU A N 1
ATOM 1478 C CA . GLU A 1 190 ? 3.323 -10.576 13.335 1.00 95.50 190 GLU A CA 1
ATOM 1479 C C . GLU A 1 190 ? 2.883 -9.235 12.734 1.00 95.50 190 GLU A C 1
ATOM 1481 O O . GLU A 1 190 ? 2.965 -8.205 13.395 1.00 95.50 190 GLU A O 1
ATOM 1486 N N . HIS A 1 191 ? 2.417 -9.248 11.484 1.00 97.00 191 HIS A N 1
ATOM 1487 C CA . HIS A 1 191 ? 2.001 -8.040 10.770 1.00 97.00 191 HIS A CA 1
ATOM 1488 C C . HIS A 1 191 ? 0.485 -7.886 10.709 1.00 97.00 191 HIS A C 1
ATOM 1490 O O . HIS A 1 191 ? -0.002 -6.869 10.226 1.00 97.00 191 HIS A O 1
ATOM 1496 N N . TYR A 1 192 ? -0.268 -8.904 11.118 1.00 96.81 192 TYR A N 1
ATOM 1497 C CA . TYR A 1 192 ? -1.717 -8.926 11.007 1.00 96.81 192 TYR A CA 1
ATOM 1498 C C . TYR A 1 192 ? -2.345 -7.950 12.003 1.00 96.81 192 TYR A C 1
ATOM 1500 O O . TYR A 1 192 ? -2.122 -8.051 13.207 1.00 96.81 192 TYR A O 1
ATOM 1508 N N . LEU A 1 193 ? -3.135 -7.012 11.482 1.00 95.38 193 LEU A N 1
ATOM 1509 C CA . LEU A 1 193 ? -3.891 -6.061 12.285 1.00 95.38 193 LEU A CA 1
ATOM 1510 C C . LEU A 1 193 ? -5.249 -6.654 12.661 1.00 95.38 193 LEU A C 1
ATOM 1512 O O . LEU A 1 193 ? -5.502 -6.894 13.835 1.00 95.38 193 LEU A O 1
ATOM 1516 N N . ASP A 1 194 ? -6.110 -6.874 11.665 1.00 95.50 194 ASP A N 1
ATOM 1517 C CA . ASP A 1 194 ? -7.402 -7.543 11.833 1.00 95.50 194 ASP A CA 1
ATOM 1518 C C . ASP A 1 194 ? -8.045 -7.877 10.471 1.00 95.50 194 ASP A C 1
ATOM 1520 O O . ASP A 1 194 ? -7.521 -7.514 9.407 1.00 95.50 194 ASP A O 1
ATOM 1524 N N . THR A 1 195 ? -9.210 -8.524 10.511 1.00 95.56 195 THR A N 1
ATOM 1525 C CA . THR A 1 195 ? -10.119 -8.699 9.381 1.00 95.56 195 THR A CA 1
ATOM 1526 C C . THR A 1 195 ? -11.303 -7.749 9.524 1.00 95.56 195 THR A C 1
ATOM 1528 O O . THR A 1 195 ? -11.970 -7.689 10.553 1.00 95.56 195 THR A O 1
ATOM 1531 N N . TYR A 1 196 ? -11.614 -7.036 8.446 1.00 93.44 196 TYR A N 1
ATOM 1532 C CA . TYR A 1 196 ? -12.691 -6.049 8.416 1.00 93.44 196 TYR A CA 1
ATOM 1533 C C . TYR A 1 196 ? -13.792 -6.489 7.458 1.00 93.44 196 TYR A C 1
ATOM 1535 O O . TYR A 1 196 ? -13.509 -7.022 6.378 1.00 93.44 196 TYR A O 1
ATOM 1543 N N . LYS A 1 197 ? -15.055 -6.232 7.825 1.00 92.19 197 LYS A N 1
ATOM 1544 C CA . LYS A 1 197 ? -16.172 -6.304 6.872 1.00 92.19 197 LYS A CA 1
ATOM 1545 C C . LYS A 1 197 ? -16.072 -5.145 5.896 1.00 92.19 197 LYS A C 1
ATOM 1547 O O . LYS A 1 197 ? -15.727 -4.027 6.267 1.00 92.19 197 LYS A O 1
ATOM 1552 N N . VAL A 1 198 ? -16.414 -5.422 4.648 1.00 89.19 198 VAL A N 1
ATOM 1553 C CA . VAL A 1 198 ? -16.367 -4.436 3.575 1.00 89.19 198 VAL A CA 1
ATOM 1554 C C . VAL A 1 198 ? -17.703 -4.430 2.852 1.00 89.19 198 VAL A C 1
ATOM 1556 O O . VAL A 1 198 ? -18.224 -5.483 2.484 1.00 89.19 198 VAL A O 1
ATOM 1559 N N . ASP A 1 199 ? -18.266 -3.238 2.655 1.00 82.44 199 ASP A N 1
ATOM 1560 C CA . ASP A 1 199 ? -19.398 -3.046 1.754 1.00 82.44 199 ASP A CA 1
ATOM 1561 C C . ASP A 1 199 ? -18.858 -2.893 0.319 1.00 82.44 199 ASP A C 1
ATOM 1563 O O . ASP A 1 199 ? -18.223 -1.880 0.012 1.00 82.44 199 ASP A O 1
ATOM 1567 N N . PRO A 1 200 ? -19.096 -3.857 -0.590 1.00 71.62 200 PRO A N 1
ATOM 1568 C CA . PRO A 1 200 ? -18.616 -3.773 -1.968 1.00 71.62 200 PRO A CA 1
ATOM 1569 C C . PRO A 1 200 ? -19.250 -2.622 -2.770 1.00 71.62 200 PRO A C 1
ATOM 1571 O O . PRO A 1 200 ? -18.823 -2.363 -3.894 1.00 71.62 200 PRO A O 1
ATOM 1574 N N . GLN A 1 201 ? -20.273 -1.943 -2.231 1.00 71.12 201 GLN A N 1
ATOM 1575 C CA . GLN A 1 201 ? -20.891 -0.750 -2.819 1.00 71.12 201 GLN A CA 1
ATOM 1576 C C . GLN A 1 201 ? -20.251 0.569 -2.347 1.00 71.12 201 GLN A C 1
ATOM 1578 O O . GLN A 1 201 ? -20.762 1.644 -2.667 1.00 71.12 201 GLN A O 1
ATOM 1583 N N . TRP A 1 202 ? -19.159 0.504 -1.584 1.00 60.81 202 TRP A N 1
ATOM 1584 C CA . TRP A 1 202 ? -18.483 1.658 -1.001 1.00 60.81 202 TRP A CA 1
ATOM 1585 C C . TRP A 1 202 ? -17.189 2.038 -1.758 1.00 60.81 202 TRP A C 1
ATOM 1587 O O . TRP A 1 202 ? -16.489 1.145 -2.240 1.00 60.81 202 TRP A O 1
ATOM 1597 N N . PRO A 1 203 ? -16.822 3.337 -1.836 1.00 51.81 203 PRO A N 1
ATOM 1598 C CA . PRO A 1 203 ? -17.568 4.501 -1.353 1.00 51.81 203 PRO A CA 1
ATOM 1599 C C . PRO A 1 203 ? -18.785 4.816 -2.232 1.00 51.81 203 PRO A C 1
ATOM 1601 O O . PRO A 1 203 ? -18.727 4.739 -3.458 1.00 51.81 203 PRO A O 1
ATOM 1604 N N . LYS A 1 204 ? -19.908 5.179 -1.597 1.00 51.72 204 LYS A N 1
ATOM 1605 C CA . LYS A 1 204 ? -21.068 5.723 -2.314 1.00 51.72 204 LYS A CA 1
ATOM 1606 C C . LYS A 1 204 ? -20.675 7.096 -2.868 1.00 51.72 204 LYS A C 1
ATOM 1608 O O . LYS A 1 204 ? -20.179 7.920 -2.102 1.00 51.72 204 LYS A O 1
ATOM 1613 N N . ASN A 1 205 ? -20.875 7.297 -4.173 1.00 42.81 205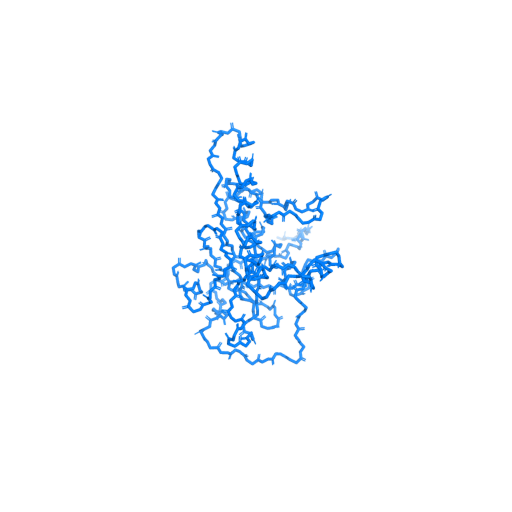 ASN A N 1
ATOM 1614 C CA . ASN A 1 205 ? -20.748 8.604 -4.832 1.00 42.81 205 ASN A CA 1
ATOM 1615 C C . ASN A 1 205 ? -21.592 9.677 -4.137 1.00 42.81 205 ASN A C 1
ATOM 1617 O O . ASN A 1 205 ? -22.744 9.348 -3.763 1.00 42.81 205 ASN A O 1
#

Radius of gyration: 19.55 Å; Cα contacts (8 Å, |Δi|>4): 307; chains: 1; bounding box: 67×42×55 Å

Foldseek 3Di:
DDDDDDDPPPDPDQDFDPPDDDQAPPDADDADPDFDDPVLQQVLQLVNCQRVVCVVPVWGKDAPPVPPPDQLFGIDIDLATEHEFEDESNDDQVRQKGADDPDDDDPVRVVVVVPDDPVVNVVVVVVVLVVSQVSSVVVQQVVLCVDPVSDRRWYWYWYWYAYRVRQKIWIFIDGGDDRMDHCVHGVDPVGTDGMTGGDSCPPPD

Mean predicted aligned error: 8.09 Å